Protein AF-A0A930U7S8-F1 (afdb_monomer)

Radius of gyration: 25.79 Å; Cα contacts (8 Å, |Δi|>4): 153; chains: 1; bounding box: 50×64×66 Å

Foldseek 3Di:
DDLCVLCVLLVHDPPDDLVVLVVSLVVLLVVLPCVVVPPDVVSVVSNVSNVVSSVVNVVVVVPPDPPPVDPDPDPPDDPDPDPDDPDDDDDDPDDPDPPPPPPPDPPPPDDDDDDDDDDPVLVVVVVVLVVVLVVCVVVLVLVVNLVSLVVVCVVVVPDLVSLQSNLVSLQSVLLVCVVVVVLVSSVVSLVSSCVSHVPDPVSVVSSVVVVVVSVVVVD

Secondary structure (DSSP, 8-state):
--HHHHHHHTT--TT--HHHHHHHHHHHHHHS-TTTSTT-HHHHHHHHHHHHHHHHHHHHHHHSPP-----PPPPPPP------PPPPPPPPP-PPPPP---PPPPPPPPPPP--S---HHHHHHHHHHHHHHHHHHHTT-HHHHHHHHHHHHHH-TT-HHHHHHHHHHHHHHHHHHHHTT-HHHHHHHHHHHHHH-TT-HHHHHHHHHHHHHHHHHT-

Sequence (219 aa):
MTPDQCYRILGLGPGVSLADVKVAYCKLARQFHPDVNPGDPEAHQKFIEVTQAYDRLLEFLQSQPRKSTYSAPVPPPEPVIRVQRPAAPPPPPVAPPPPVVSRPQPPPPPPPPAGPSLSEEDRKVKLRAYEQWQAQLNQDQFARAVAIADGLAQRFPQDPQVHQWQAISYHHWGRHLIQTREYERARACLRKALKLDPHNRRLWQEVERDFRRLEQLYR

Nearest PDB structures (foldseek):
  8dth-assembly1_A  TM=8.071E-01  e=3.621E-01  Arabidopsis thaliana
  8dti-assembly1_B  TM=8.488E-01  e=4.708E-01  Arabidopsis thaliana
  8re8-assembly1_A  TM=5.959E-01  e=1.562E-01  Homo sapiens
  6q9i-assembly1_A  TM=5.955E-01  e=2.507E-01  Homo sapiens
  8re6-assembly1_A  TM=5.870E-01  e=2.507E-01  Homo sapiens

Solvent-accessible surface area (backbone atoms only — not comparable to full-atom values): 12978 Å² total; per-residue (Å²): 136,53,70,68,55,23,25,52,68,50,74,43,65,85,89,64,52,72,68,55,55,51,51,36,42,57,53,49,48,65,70,24,27,58,90,80,38,71,90,40,68,66,36,46,51,49,30,52,51,43,50,54,25,50,54,54,45,50,51,53,64,66,68,45,77,77,80,71,75,68,85,68,82,77,75,80,81,73,88,73,79,80,75,83,73,78,82,75,76,80,78,74,84,79,71,76,78,73,76,83,69,76,70,78,72,76,78,77,79,78,79,82,78,92,66,91,89,71,54,74,65,57,52,50,52,51,50,53,51,48,54,53,30,53,54,26,52,75,68,70,35,30,71,60,20,33,50,50,26,50,57,46,30,73,77,38,75,84,42,68,68,37,31,44,48,32,17,52,26,26,39,55,37,16,56,50,26,52,73,74,67,39,52,70,63,14,52,53,27,39,56,50,17,48,70,50,35,73,86,43,64,66,59,50,56,53,48,52,53,50,49,56,52,50,58,66,74,73,111

pLDDT: mean 76.89, std 15.22, range [38.5, 93.81]

Mean predicted aligned error: 18.06 Å

Structure (mmCIF, N/CA/C/O backbone):
data_AF-A0A930U7S8-F1
#
_entry.id   AF-A0A930U7S8-F1
#
loop_
_atom_site.group_PDB
_atom_site.id
_atom_site.type_symbol
_atom_site.label_atom_id
_atom_site.label_alt_id
_atom_site.label_comp_id
_atom_site.label_asym_id
_atom_site.label_entity_id
_atom_site.label_seq_id
_atom_site.pdbx_PDB_ins_code
_atom_site.Cartn_x
_atom_site.Cartn_y
_atom_site.Cartn_z
_atom_site.occupancy
_atom_site.B_iso_or_equiv
_atom_site.auth_seq_id
_atom_site.auth_comp_id
_atom_site.auth_asym_id
_atom_site.auth_atom_id
_atom_site.pdbx_PDB_model_num
ATOM 1 N N . MET A 1 1 ? -1.994 -19.168 27.339 1.00 72.25 1 MET A N 1
ATOM 2 C CA . MET A 1 1 ? -1.509 -17.776 27.276 1.00 72.25 1 MET A CA 1
ATOM 3 C C . MET A 1 1 ? -2.492 -16.912 28.047 1.00 72.25 1 MET A C 1
ATOM 5 O O . MET A 1 1 ? -3.661 -16.889 27.679 1.00 72.25 1 MET A O 1
ATOM 9 N N . THR A 1 2 ? -2.084 -16.323 29.170 1.00 86.62 2 THR A N 1
ATOM 10 C CA . THR A 1 2 ? -2.963 -15.452 29.976 1.00 86.62 2 THR A CA 1
ATOM 11 C C . THR A 1 2 ? -2.968 -14.018 29.422 1.00 86.62 2 THR A C 1
ATOM 13 O O . THR A 1 2 ? -2.016 -13.648 28.732 1.00 86.62 2 THR A O 1
ATOM 16 N N . PRO A 1 3 ? -3.986 -13.180 29.711 1.00 83.50 3 PRO A N 1
ATOM 17 C CA . PRO A 1 3 ? -4.018 -11.792 29.235 1.00 83.50 3 PRO A CA 1
ATOM 18 C C . PRO A 1 3 ? -2.780 -10.991 29.662 1.00 83.50 3 PRO A C 1
ATOM 20 O O . PRO A 1 3 ? -2.227 -10.241 28.866 1.00 83.50 3 PRO A O 1
ATOM 23 N N . ASP A 1 4 ? -2.298 -11.210 30.890 1.00 85.75 4 ASP A N 1
ATOM 24 C CA . ASP A 1 4 ? -1.091 -10.568 31.428 1.00 85.75 4 ASP A CA 1
ATOM 25 C C . ASP A 1 4 ? 0.176 -10.944 30.637 1.00 85.75 4 ASP A C 1
ATOM 27 O O . ASP A 1 4 ? 0.958 -10.077 30.244 1.00 85.75 4 ASP A O 1
ATOM 31 N N . GLN A 1 5 ? 0.327 -12.229 30.290 1.00 87.56 5 GLN A N 1
ATOM 32 C CA . GLN A 1 5 ? 1.406 -12.689 29.409 1.00 87.56 5 GLN A CA 1
ATOM 33 C C . GLN A 1 5 ? 1.308 -12.070 28.012 1.00 87.56 5 GLN A C 1
ATOM 35 O O . GLN A 1 5 ? 2.329 -11.694 27.444 1.00 87.56 5 GLN A O 1
ATOM 40 N N . CYS A 1 6 ? 0.096 -11.920 27.469 1.00 87.88 6 CYS A N 1
ATOM 41 C CA . CYS A 1 6 ? -0.103 -11.312 26.155 1.00 87.88 6 CYS A CA 1
ATOM 42 C C . CYS A 1 6 ? 0.324 -9.834 26.149 1.00 87.88 6 CYS A C 1
ATOM 44 O O . CYS A 1 6 ? 0.996 -9.397 25.216 1.00 87.88 6 CYS A O 1
ATOM 46 N N . TYR A 1 7 ? 0.005 -9.076 27.207 1.00 88.12 7 TYR A N 1
ATOM 47 C CA . TYR A 1 7 ? 0.469 -7.692 27.349 1.00 88.12 7 TYR A CA 1
ATOM 48 C C . TYR A 1 7 ? 1.995 -7.620 27.412 1.00 88.12 7 TYR A C 1
ATOM 50 O O . TYR A 1 7 ? 2.596 -6.826 26.693 1.00 88.12 7 TYR A O 1
ATOM 58 N N . ARG A 1 8 ? 2.632 -8.500 28.191 1.00 89.56 8 ARG A N 1
ATOM 59 C CA . ARG A 1 8 ? 4.098 -8.563 28.301 1.00 89.56 8 ARG A CA 1
ATOM 60 C C . ARG A 1 8 ? 4.782 -8.880 26.975 1.00 89.56 8 ARG A C 1
ATOM 62 O O . ARG A 1 8 ? 5.768 -8.230 26.643 1.00 89.56 8 ARG A O 1
ATOM 69 N N . ILE A 1 9 ? 4.236 -9.817 26.205 1.00 89.50 9 ILE A N 1
ATOM 70 C CA . ILE A 1 9 ? 4.759 -10.197 24.882 1.00 89.50 9 ILE A CA 1
ATOM 71 C C . ILE A 1 9 ? 4.623 -9.046 23.881 1.00 89.50 9 ILE A C 1
ATOM 73 O O . ILE A 1 9 ? 5.509 -8.832 23.058 1.00 89.50 9 ILE A O 1
ATOM 77 N N . LEU A 1 10 ? 3.562 -8.243 23.999 1.00 87.62 10 LEU A N 1
ATOM 78 C CA . LEU A 1 10 ? 3.401 -7.015 23.219 1.00 87.62 10 LEU A CA 1
ATOM 79 C C . LEU A 1 10 ? 4.191 -5.814 23.775 1.00 87.62 10 LEU A C 1
ATOM 81 O O . LEU A 1 10 ? 4.172 -4.744 23.167 1.00 87.62 10 LEU A O 1
ATOM 85 N N . GLY A 1 11 ? 4.891 -5.961 24.905 1.00 89.00 11 GLY A N 1
ATOM 86 C CA . GLY A 1 11 ? 5.624 -4.874 25.561 1.00 89.00 11 GLY A CA 1
ATOM 87 C C . GLY A 1 11 ? 4.718 -3.794 26.162 1.00 89.00 11 GLY A C 1
ATOM 88 O O . GLY A 1 11 ? 5.099 -2.626 26.226 1.00 89.00 11 GLY A O 1
ATOM 89 N N . LEU A 1 12 ? 3.504 -4.168 26.563 1.00 90.00 12 LEU A N 1
ATOM 90 C CA . LEU A 1 12 ? 2.470 -3.285 27.088 1.00 90.00 12 LEU A CA 1
ATOM 91 C C . LEU A 1 12 ? 2.185 -3.566 28.567 1.00 90.00 12 LEU A C 1
ATOM 93 O O . LEU A 1 12 ? 2.392 -4.672 29.065 1.00 90.00 12 LEU A O 1
ATOM 97 N N . GLY A 1 13 ? 1.681 -2.549 29.267 1.00 86.56 13 GLY A N 1
ATOM 98 C CA . GLY A 1 13 ? 1.130 -2.709 30.611 1.00 86.56 13 GLY A CA 1
ATOM 99 C C . GLY A 1 13 ? -0.307 -3.247 30.580 1.00 86.56 13 GLY A C 1
ATOM 100 O O . GLY A 1 13 ? -1.010 -3.059 29.586 1.00 86.56 13 GLY A O 1
ATOM 101 N N . PRO A 1 14 ? -0.784 -3.893 31.654 1.00 82.19 14 PRO A N 1
ATOM 102 C CA . PRO A 1 14 ? -2.180 -4.305 31.758 1.00 82.19 14 PRO A CA 1
ATOM 103 C C . PRO A 1 14 ? -3.121 -3.088 31.760 1.00 82.19 14 PRO A C 1
ATOM 105 O O . PRO A 1 14 ? -2.835 -2.067 32.381 1.00 82.19 14 PRO A O 1
ATOM 108 N N . GLY A 1 15 ? -4.265 -3.198 31.077 1.00 77.69 15 GLY A N 1
ATOM 109 C CA . GLY A 1 15 ? -5.298 -2.149 31.049 1.00 77.69 15 GLY A CA 1
ATOM 110 C C . GLY A 1 15 ? -5.119 -1.066 29.978 1.00 77.69 15 GLY A C 1
ATOM 111 O O . GLY A 1 15 ? -5.880 -0.100 29.962 1.00 77.69 15 GLY A O 1
ATOM 112 N N . VAL A 1 16 ? -4.149 -1.220 29.074 1.00 84.44 16 VAL A N 1
ATOM 113 C CA . VAL A 1 16 ? -3.988 -0.354 27.894 1.00 84.44 16 VAL A CA 1
ATOM 114 C C . VAL A 1 16 ? -5.162 -0.476 26.917 1.00 84.44 16 VAL A C 1
ATOM 116 O O . VAL A 1 16 ? -5.860 -1.492 26.865 1.00 84.44 16 VAL A O 1
ATOM 119 N N . SER A 1 17 ? -5.384 0.571 26.119 1.00 83.06 17 SER A N 1
ATOM 120 C CA . SER A 1 17 ? -6.501 0.607 25.177 1.00 83.06 17 SER A CA 1
ATOM 121 C C . SER A 1 17 ? -6.274 -0.329 23.983 1.00 83.06 17 SER A C 1
ATOM 123 O O . SER A 1 17 ? -5.142 -0.623 23.596 1.00 83.06 17 SER A O 1
ATOM 125 N N . LEU A 1 18 ? -7.359 -0.747 23.321 1.00 82.69 18 LEU A N 1
ATOM 126 C CA . LEU A 1 18 ? -7.283 -1.542 22.088 1.00 82.69 18 LEU A CA 1
ATOM 127 C C . LEU A 1 18 ? -6.438 -0.852 20.996 1.00 82.69 18 LEU A C 1
ATOM 129 O O . LEU A 1 18 ? -5.804 -1.519 20.179 1.00 82.69 18 LEU A O 1
ATOM 133 N N . ALA A 1 19 ? -6.443 0.484 20.963 1.00 78.62 19 ALA A N 1
ATOM 134 C CA . ALA A 1 19 ? -5.649 1.250 20.010 1.00 78.62 19 ALA A CA 1
ATOM 135 C C . ALA A 1 19 ? -4.145 1.056 20.263 1.00 78.62 19 ALA A C 1
ATOM 137 O O . ALA A 1 19 ? -3.405 0.792 19.317 1.00 78.62 19 ALA A O 1
ATOM 138 N N . ASP A 1 20 ? -3.715 1.088 21.525 1.00 83.38 20 ASP A N 1
ATOM 139 C CA . ASP A 1 20 ? -2.319 0.860 21.915 1.00 83.38 20 ASP A CA 1
ATOM 140 C C . ASP A 1 20 ? -1.881 -0.581 21.632 1.00 83.38 20 ASP A C 1
ATOM 142 O O . ASP A 1 20 ? -0.794 -0.807 21.097 1.00 83.38 20 ASP A O 1
ATOM 146 N N . VAL A 1 21 ? -2.766 -1.553 21.892 1.00 86.56 21 VAL A N 1
ATOM 147 C CA . VAL A 1 21 ? -2.553 -2.973 21.558 1.00 86.56 21 VAL A CA 1
ATOM 148 C C . VAL A 1 21 ? -2.293 -3.156 20.060 1.00 86.56 21 VAL A C 1
ATOM 150 O O . VAL A 1 21 ? -1.330 -3.818 19.672 1.00 86.56 21 VAL A O 1
ATOM 153 N N . LYS A 1 22 ? -3.092 -2.508 19.201 1.00 84.56 22 LYS A N 1
ATOM 154 C CA . LYS A 1 22 ? -2.899 -2.530 17.741 1.00 84.56 22 LYS A CA 1
ATOM 155 C C . LYS A 1 22 ? -1.589 -1.877 17.311 1.00 84.56 22 LYS A C 1
ATOM 157 O O . LYS A 1 22 ? -0.914 -2.388 16.420 1.00 84.56 22 LYS A O 1
ATOM 162 N N . VAL A 1 23 ? -1.221 -0.754 17.923 1.00 83.44 23 VAL A N 1
ATOM 163 C CA . VAL A 1 23 ? 0.025 -0.046 17.598 1.00 83.44 23 VAL A CA 1
ATOM 164 C C . VAL A 1 23 ? 1.247 -0.891 17.966 1.00 83.44 23 VAL A C 1
ATOM 166 O O . VAL A 1 23 ? 2.158 -1.026 17.144 1.00 83.44 23 VAL A O 1
ATOM 169 N N . ALA A 1 24 ? 1.258 -1.496 19.155 1.00 87.50 24 ALA A N 1
ATOM 170 C CA . ALA A 1 24 ? 2.349 -2.359 19.599 1.00 87.50 24 ALA A CA 1
ATOM 171 C C . ALA A 1 24 ? 2.479 -3.614 18.729 1.00 87.50 24 ALA A C 1
ATOM 173 O O . ALA A 1 24 ? 3.579 -3.925 18.269 1.00 87.50 24 ALA A O 1
ATOM 174 N N . TYR A 1 25 ? 1.354 -4.268 18.415 1.00 89.19 25 TYR A N 1
ATOM 175 C CA . TYR A 1 25 ? 1.327 -5.398 17.489 1.00 89.19 25 TYR A CA 1
ATOM 176 C C . TYR A 1 25 ? 1.913 -5.021 16.124 1.00 89.19 25 TYR A C 1
ATOM 178 O O . TYR A 1 25 ? 2.845 -5.670 15.661 1.00 89.19 25 TYR A O 1
ATOM 186 N N . CYS A 1 26 ? 1.463 -3.920 15.511 1.00 85.56 26 CYS A N 1
ATOM 187 C CA . CYS A 1 26 ? 2.000 -3.451 14.230 1.00 85.56 26 CYS A CA 1
ATOM 188 C C . CYS A 1 26 ? 3.515 -3.205 14.274 1.00 85.56 26 CYS A C 1
ATOM 190 O O . CYS A 1 26 ? 4.211 -3.456 13.289 1.00 85.56 26 CYS A O 1
ATOM 192 N N . LYS A 1 27 ? 4.044 -2.703 15.395 1.00 87.56 27 LYS A N 1
ATOM 193 C CA . LYS A 1 27 ? 5.481 -2.462 15.567 1.00 87.56 27 LYS A CA 1
ATOM 194 C C . LYS A 1 27 ? 6.268 -3.774 15.637 1.00 87.56 27 LYS A C 1
ATOM 196 O O . LYS A 1 27 ? 7.267 -3.910 14.933 1.00 87.56 27 LYS A O 1
ATOM 201 N N . LEU A 1 28 ? 5.806 -4.732 16.437 1.00 85.69 28 LEU A N 1
ATOM 202 C CA . LEU A 1 28 ? 6.469 -6.026 16.631 1.00 85.69 28 LEU A CA 1
ATOM 203 C C . LEU A 1 28 ? 6.322 -6.940 15.407 1.00 85.69 28 LEU A C 1
ATOM 205 O O . LEU A 1 28 ? 7.300 -7.536 14.968 1.00 85.69 28 LEU A O 1
ATOM 209 N N . ALA A 1 29 ? 5.147 -6.968 14.777 1.00 83.81 29 ALA A N 1
ATOM 210 C CA . ALA A 1 29 ? 4.905 -7.709 13.542 1.00 83.81 29 ALA A CA 1
ATOM 211 C C . ALA A 1 29 ? 5.826 -7.239 12.408 1.00 83.81 29 ALA A C 1
ATOM 213 O O . ALA A 1 29 ? 6.326 -8.055 11.645 1.00 83.81 29 ALA A O 1
ATOM 214 N N . ARG A 1 30 ? 6.115 -5.931 12.325 1.00 80.44 30 ARG A N 1
ATOM 215 C CA . ARG A 1 30 ? 7.099 -5.376 11.378 1.00 80.44 30 ARG A CA 1
ATOM 216 C C . ARG A 1 30 ? 8.542 -5.723 11.730 1.00 80.44 30 ARG A C 1
ATOM 218 O O . ARG A 1 30 ? 9.366 -5.794 10.822 1.00 80.44 30 ARG A O 1
ATOM 225 N N . GLN A 1 31 ? 8.853 -5.875 13.016 1.00 82.06 31 GLN A N 1
ATOM 226 C CA . GLN A 1 31 ? 10.193 -6.213 13.493 1.00 82.06 31 GLN A CA 1
ATOM 227 C C . GLN A 1 31 ? 10.527 -7.681 13.221 1.00 82.06 31 GLN A C 1
ATOM 229 O O . GLN A 1 31 ? 11.636 -7.970 12.791 1.00 82.06 31 GLN A O 1
ATOM 234 N N . PHE A 1 32 ? 9.559 -8.579 13.404 1.00 86.88 32 PHE A N 1
ATOM 235 C CA . PHE A 1 32 ? 9.741 -10.025 13.256 1.00 86.88 32 PHE A CA 1
ATOM 236 C C . PHE A 1 32 ? 9.184 -10.596 11.944 1.00 86.88 32 PHE A C 1
ATOM 238 O O . PHE A 1 32 ? 9.115 -11.807 11.777 1.00 86.88 32 PHE A O 1
ATOM 245 N N . HIS A 1 33 ? 8.788 -9.746 10.992 1.00 82.75 33 HIS A N 1
ATOM 246 C CA . HIS A 1 33 ? 8.180 -10.198 9.740 1.00 82.75 33 HIS A CA 1
ATOM 247 C C . HIS A 1 33 ? 9.129 -11.134 8.957 1.00 82.75 33 HIS A C 1
ATOM 249 O O . HIS A 1 33 ? 10.313 -10.806 8.835 1.00 82.75 33 HIS A O 1
ATOM 255 N N . PRO A 1 34 ? 8.639 -12.240 8.362 1.00 79.50 34 PRO A N 1
ATOM 256 C CA . PRO A 1 34 ? 9.476 -13.172 7.595 1.00 79.50 34 PRO A CA 1
ATOM 257 C C . PRO A 1 34 ? 10.120 -12.529 6.358 1.00 79.50 34 PRO A C 1
ATOM 259 O O . PRO A 1 34 ? 11.193 -12.939 5.940 1.00 79.50 34 PRO A O 1
ATOM 262 N N . ASP A 1 35 ? 9.495 -11.484 5.811 1.00 75.94 35 ASP A N 1
ATOM 263 C CA . ASP A 1 35 ? 10.046 -10.699 4.692 1.00 75.94 35 ASP A CA 1
ATOM 264 C C . ASP A 1 35 ? 11.327 -9.938 5.068 1.00 75.94 35 ASP A C 1
ATOM 266 O O . ASP A 1 35 ? 12.193 -9.728 4.228 1.00 75.94 35 ASP A O 1
ATOM 270 N N . VAL A 1 36 ? 11.469 -9.528 6.337 1.00 75.75 36 VAL A N 1
ATOM 271 C CA . VAL A 1 36 ? 12.653 -8.773 6.795 1.00 75.75 36 VAL A CA 1
ATOM 272 C C . VAL A 1 36 ? 13.625 -9.606 7.613 1.00 75.75 36 VAL A C 1
ATOM 274 O O . VAL A 1 36 ? 14.763 -9.186 7.791 1.00 75.75 36 VAL A O 1
ATOM 277 N N . ASN A 1 37 ? 13.197 -10.791 8.052 1.00 82.19 37 ASN A N 1
ATOM 278 C CA . ASN A 1 37 ? 14.045 -11.801 8.679 1.00 82.19 37 ASN A CA 1
ATOM 279 C C . ASN A 1 37 ? 13.908 -13.146 7.932 1.00 82.19 37 ASN A C 1
ATOM 281 O O . ASN A 1 37 ? 13.416 -14.126 8.502 1.00 82.19 37 ASN A O 1
ATOM 285 N N . PRO A 1 38 ? 14.272 -13.208 6.637 1.00 78.81 38 PRO A N 1
ATOM 286 C CA . PRO A 1 38 ? 14.156 -14.438 5.866 1.00 78.81 38 PRO A CA 1
ATOM 287 C C . PRO A 1 38 ? 15.111 -15.501 6.419 1.00 78.81 38 PRO A C 1
ATOM 289 O O . PRO A 1 38 ? 16.310 -15.268 6.549 1.00 78.81 38 PRO A O 1
ATOM 292 N N . GLY A 1 39 ? 14.575 -16.682 6.732 1.00 82.12 39 GLY A N 1
ATOM 293 C CA . GLY A 1 39 ? 15.364 -17.814 7.227 1.00 82.12 39 GLY A CA 1
ATOM 294 C C . GLY A 1 39 ? 15.784 -17.725 8.697 1.00 82.12 39 GLY A C 1
ATOM 295 O O . GLY A 1 39 ? 16.538 -18.585 9.141 1.00 82.12 39 GLY A O 1
ATOM 296 N N . ASP A 1 40 ? 15.292 -16.739 9.455 1.00 86.81 40 ASP A N 1
ATOM 297 C CA . ASP A 1 40 ? 15.538 -16.638 10.895 1.00 86.81 40 ASP A CA 1
ATOM 298 C C . ASP A 1 40 ? 14.418 -17.355 11.684 1.00 86.81 40 ASP A C 1
ATOM 300 O O . ASP A 1 40 ? 13.282 -16.860 11.752 1.00 86.81 40 ASP A O 1
ATOM 304 N N . PRO A 1 41 ? 14.691 -18.538 12.269 1.00 84.62 41 PRO A N 1
ATOM 305 C CA . PRO A 1 41 ? 13.680 -19.297 13.000 1.00 84.62 41 PRO A CA 1
ATOM 306 C C . PRO A 1 41 ? 13.250 -18.602 14.299 1.00 84.62 41 PRO A C 1
ATOM 308 O O . PRO A 1 41 ? 12.122 -18.794 14.753 1.00 84.62 41 PRO A O 1
ATOM 311 N N . GLU A 1 42 ? 14.108 -17.769 14.891 1.00 86.00 42 GLU A N 1
ATOM 312 C CA . GLU A 1 42 ? 13.820 -17.075 16.144 1.00 86.00 42 GLU A CA 1
ATOM 313 C C . GLU A 1 42 ? 12.872 -15.891 15.907 1.00 86.00 42 GLU A C 1
ATOM 315 O O . GLU A 1 42 ? 11.913 -15.689 16.657 1.00 86.00 42 GLU A O 1
ATOM 320 N N . ALA A 1 43 ? 13.075 -15.147 14.815 1.00 79.06 43 ALA A N 1
ATOM 321 C CA . ALA A 1 43 ? 12.145 -14.115 14.368 1.00 79.06 43 ALA A CA 1
ATOM 322 C C . ALA A 1 43 ? 10.786 -14.716 13.982 1.00 79.06 43 ALA A C 1
ATOM 324 O O . ALA A 1 43 ? 9.749 -14.180 14.370 1.00 79.06 43 ALA A O 1
ATOM 325 N N . HIS A 1 44 ? 10.774 -15.860 13.293 1.00 80.88 44 HIS A N 1
ATOM 326 C CA . HIS A 1 44 ? 9.534 -16.564 12.966 1.00 80.88 44 HIS A CA 1
ATOM 327 C C . HIS A 1 44 ? 8.751 -16.964 14.226 1.00 80.88 44 HIS A C 1
ATOM 329 O O . HIS A 1 44 ? 7.551 -16.696 14.324 1.00 80.88 44 HIS A O 1
ATOM 335 N N . GLN A 1 45 ? 9.437 -17.527 15.224 1.00 87.75 45 GLN A N 1
ATOM 336 C CA . GLN A 1 45 ? 8.816 -17.913 16.488 1.00 87.75 45 GLN A CA 1
ATOM 337 C C . GLN A 1 45 ? 8.246 -16.698 17.234 1.00 87.75 45 GLN A C 1
ATOM 339 O O . GLN A 1 45 ? 7.100 -16.732 17.686 1.00 87.75 45 GLN A O 1
ATOM 344 N N . LYS A 1 46 ? 8.997 -15.590 17.297 1.00 86.44 46 LYS A N 1
ATOM 345 C CA . LYS A 1 46 ? 8.528 -14.334 17.907 1.00 86.44 46 LYS A CA 1
ATOM 346 C C . LYS A 1 46 ? 7.347 -13.729 17.152 1.00 86.44 46 LYS A C 1
ATOM 348 O O . LYS A 1 46 ? 6.427 -13.214 17.779 1.00 86.44 46 LYS A O 1
ATOM 353 N N . PHE A 1 47 ? 7.321 -13.819 15.824 1.00 86.69 47 PHE A N 1
ATOM 354 C CA . PHE A 1 47 ? 6.192 -13.358 15.015 1.00 86.69 47 PHE A CA 1
ATOM 355 C C . PHE A 1 47 ? 4.906 -14.136 15.321 1.00 86.69 47 PHE A C 1
ATOM 357 O O . PHE A 1 47 ? 3.838 -13.536 15.487 1.00 86.69 47 PHE A O 1
ATOM 364 N N . ILE A 1 48 ? 5.011 -15.464 15.439 1.00 86.94 48 ILE A N 1
ATOM 365 C CA . ILE A 1 48 ? 3.893 -16.325 15.840 1.00 86.94 48 ILE A CA 1
ATOM 366 C C . ILE A 1 48 ? 3.414 -15.942 17.243 1.00 86.94 48 ILE A C 1
ATOM 368 O O . ILE A 1 48 ? 2.219 -15.735 17.446 1.00 86.94 48 ILE A O 1
ATOM 372 N N . GLU A 1 49 ? 4.334 -15.799 18.196 1.00 89.00 49 GLU A N 1
ATOM 373 C CA . GLU A 1 49 ? 4.013 -15.489 19.591 1.00 89.00 49 GLU A CA 1
ATOM 374 C C . GLU A 1 49 ? 3.323 -14.121 19.742 1.00 89.00 49 GLU A C 1
ATOM 376 O O . GLU A 1 49 ? 2.290 -14.007 20.404 1.00 89.00 49 GLU A O 1
ATOM 381 N N . VAL A 1 50 ? 3.826 -13.096 19.050 1.00 90.00 50 VAL A N 1
ATOM 382 C CA . VAL A 1 50 ? 3.234 -11.749 19.000 1.00 90.00 50 VAL A CA 1
ATOM 383 C C . VAL A 1 50 ? 1.830 -11.769 18.389 1.00 90.00 50 VAL A C 1
ATOM 385 O O . VAL A 1 50 ? 0.936 -11.071 18.872 1.00 90.00 50 VAL A O 1
ATOM 388 N N . THR A 1 51 ? 1.614 -12.577 17.350 1.00 87.25 51 THR A N 1
ATOM 389 C CA . THR A 1 51 ? 0.301 -12.715 16.702 1.00 87.25 51 THR A CA 1
ATOM 390 C C . THR A 1 51 ? -0.699 -13.411 17.622 1.00 87.25 51 THR A C 1
ATOM 392 O O . THR A 1 51 ? -1.784 -12.882 17.854 1.00 87.25 51 THR A O 1
ATOM 395 N N . GLN A 1 52 ? -0.302 -14.518 18.255 1.00 88.69 52 GLN A N 1
ATOM 396 C CA . GLN A 1 52 ? -1.144 -15.222 19.226 1.00 88.69 52 GLN A CA 1
ATOM 397 C C . GLN A 1 52 ? -1.499 -14.348 20.438 1.00 88.69 52 GLN A C 1
ATOM 399 O O . GLN A 1 52 ? -2.644 -14.369 20.897 1.00 88.69 52 GLN A O 1
ATOM 404 N N . ALA A 1 53 ? -0.547 -13.552 20.939 1.00 90.69 53 ALA A N 1
ATOM 405 C CA . ALA A 1 53 ? -0.785 -12.605 22.027 1.00 90.69 53 ALA A CA 1
ATOM 406 C C . ALA A 1 53 ? -1.838 -11.554 21.649 1.00 90.69 53 ALA A C 1
ATOM 408 O O . ALA A 1 53 ? -2.738 -11.259 22.439 1.00 90.69 53 ALA A O 1
ATOM 409 N N . TYR A 1 54 ? -1.735 -11.000 20.438 1.00 90.56 54 TYR A N 1
ATOM 410 C CA . TYR A 1 54 ? -2.668 -10.001 19.928 1.00 90.56 54 TYR A CA 1
ATOM 411 C C . TYR A 1 54 ? -4.085 -10.562 19.754 1.00 90.56 54 TYR A C 1
ATOM 413 O O . TYR A 1 54 ? -5.032 -9.949 20.246 1.00 90.56 54 TYR A O 1
ATOM 421 N N . ASP A 1 55 ? -4.238 -11.735 19.131 1.00 88.12 55 ASP A N 1
ATOM 422 C CA . ASP A 1 55 ? -5.552 -12.363 18.931 1.00 88.12 55 ASP A CA 1
ATOM 423 C C . ASP A 1 55 ? -6.250 -12.673 20.262 1.00 88.12 55 ASP A C 1
ATOM 425 O O . ASP A 1 55 ? -7.425 -12.348 20.447 1.00 88.12 55 ASP A O 1
ATOM 429 N N . ARG A 1 56 ? -5.514 -13.217 21.241 1.00 89.56 56 ARG A N 1
ATOM 430 C CA . ARG A 1 56 ? -6.051 -13.488 22.585 1.00 89.56 56 ARG A CA 1
ATOM 431 C C . ARG A 1 56 ? -6.461 -12.220 23.323 1.00 89.56 56 ARG A C 1
ATOM 433 O O . ARG A 1 56 ? -7.482 -12.212 24.010 1.00 89.56 56 ARG A O 1
ATOM 440 N N . LEU A 1 57 ? -5.686 -11.146 23.188 1.00 87.75 57 LEU A N 1
ATOM 441 C CA . LEU A 1 57 ? -6.038 -9.849 23.765 1.00 87.75 57 LEU A CA 1
ATOM 442 C C . LEU A 1 57 ? -7.268 -9.239 23.107 1.00 87.75 57 LEU A C 1
ATOM 444 O O . LEU A 1 57 ? -8.108 -8.670 23.802 1.00 87.75 57 LEU A O 1
ATOM 448 N N . LEU A 1 58 ? -7.388 -9.368 21.789 1.00 86.50 58 LEU A N 1
ATOM 449 C CA . LEU A 1 58 ? -8.542 -8.897 21.039 1.00 86.50 58 LEU A CA 1
ATOM 450 C C . LEU A 1 58 ? -9.815 -9.629 21.481 1.00 86.50 58 LEU A C 1
ATOM 452 O O . LEU A 1 58 ? -10.802 -8.970 21.799 1.00 86.50 58 LEU A O 1
ATOM 456 N N . GLU A 1 59 ? -9.763 -10.959 21.588 1.00 84.69 59 GLU A N 1
ATOM 457 C CA . GLU A 1 59 ? -10.855 -11.796 22.100 1.00 84.69 59 GLU A CA 1
ATOM 458 C C . GLU A 1 59 ? -11.234 -11.404 23.536 1.00 84.69 59 GLU A C 1
ATOM 460 O O . GLU A 1 59 ? -12.411 -11.190 23.836 1.00 84.69 59 GLU A O 1
ATOM 465 N N . PHE A 1 60 ? -10.246 -11.233 24.420 1.00 85.75 60 PHE A N 1
ATOM 466 C CA . PHE A 1 60 ? -10.473 -10.851 25.813 1.00 85.75 60 PHE A CA 1
ATOM 467 C C . PHE A 1 60 ? -11.114 -9.463 25.940 1.00 85.75 60 PHE A C 1
ATOM 469 O O . PHE A 1 60 ? -12.090 -9.299 26.668 1.00 85.75 60 PHE A O 1
ATOM 476 N N . LEU A 1 61 ? -10.606 -8.464 25.211 1.00 82.62 61 LEU A N 1
ATOM 477 C CA . LEU A 1 61 ? -11.122 -7.091 25.233 1.00 82.62 61 LEU A CA 1
ATOM 478 C C . LEU A 1 61 ? -12.505 -6.964 24.579 1.00 82.62 61 LEU A C 1
ATOM 480 O O . LEU A 1 61 ? -13.282 -6.097 24.974 1.00 82.62 61 LEU A O 1
ATOM 484 N N . GLN A 1 62 ? -12.823 -7.814 23.600 1.00 76.62 62 GLN A N 1
ATOM 485 C CA . GLN A 1 62 ? -14.150 -7.880 22.978 1.00 76.62 62 GLN A CA 1
ATOM 486 C C . GLN A 1 62 ? -15.169 -8.640 23.834 1.00 76.62 62 GLN A C 1
ATOM 488 O O . GLN A 1 62 ? -16.348 -8.293 23.812 1.00 76.62 62 GLN A O 1
ATOM 493 N N . SER A 1 63 ? -14.717 -9.643 24.592 1.00 71.75 63 SER A N 1
ATOM 494 C CA . SER A 1 63 ? -15.556 -10.458 25.482 1.00 71.75 63 SER A CA 1
ATOM 495 C C . SER A 1 63 ? -15.852 -9.782 26.818 1.00 71.75 63 SER A C 1
ATOM 497 O O . SER A 1 63 ? -16.781 -10.188 27.517 1.00 71.75 63 SER A O 1
ATOM 499 N N . GLN A 1 64 ? -15.101 -8.741 27.196 1.00 63.19 64 GLN A N 1
ATOM 500 C CA . GLN A 1 64 ? -15.518 -7.911 28.319 1.00 63.19 64 GLN A CA 1
ATOM 501 C C . GLN A 1 64 ? -16.839 -7.220 27.961 1.00 63.19 64 GLN A C 1
ATOM 503 O O . GLN A 1 64 ? -16.926 -6.600 26.895 1.00 63.19 64 GLN A O 1
ATOM 508 N N . PRO A 1 65 ? -17.869 -7.284 28.832 1.00 54.03 65 PRO A N 1
ATOM 509 C CA . PRO A 1 65 ? -19.079 -6.511 28.619 1.00 54.03 65 PRO A CA 1
ATOM 510 C C . PRO A 1 65 ? -18.634 -5.068 28.459 1.00 54.03 65 PRO A C 1
ATOM 512 O O . PRO A 1 65 ? -17.909 -4.548 29.316 1.00 54.03 65 PRO A O 1
ATOM 515 N N . ARG A 1 66 ? -19.001 -4.441 27.330 1.00 46.38 66 ARG A N 1
ATOM 516 C CA . ARG A 1 66 ? -18.731 -3.021 27.126 1.00 46.38 66 ARG A CA 1
ATOM 517 C C . ARG A 1 66 ? -19.173 -2.344 28.406 1.00 46.38 66 ARG A C 1
ATOM 519 O O . ARG A 1 66 ? -20.354 -2.412 28.747 1.00 46.38 66 ARG A O 1
ATOM 526 N N . LYS A 1 67 ? -18.232 -1.732 29.127 1.00 42.53 67 LYS A N 1
ATOM 527 C CA . LYS A 1 67 ? -18.578 -0.740 30.132 1.00 42.53 67 LYS A CA 1
ATOM 528 C C . LYS A 1 67 ? -19.254 0.363 29.333 1.00 42.53 67 LYS A C 1
ATOM 530 O O . LYS A 1 67 ? -18.602 1.265 28.821 1.00 42.53 67 LYS A O 1
ATOM 535 N N . SER A 1 68 ? -20.559 0.195 29.133 1.00 42.72 68 SER A N 1
ATOM 536 C CA . SER A 1 68 ? -21.503 1.262 28.916 1.00 42.72 68 SER A CA 1
ATOM 537 C C . SER A 1 68 ? -21.257 2.159 30.111 1.00 42.72 68 SER A C 1
ATOM 539 O O . SER A 1 68 ? -21.699 1.872 31.223 1.00 42.72 68 SER A O 1
ATOM 541 N N . THR A 1 69 ? -20.375 3.138 29.936 1.00 38.50 69 THR A N 1
ATOM 542 C CA . THR A 1 69 ? -20.287 4.256 30.855 1.00 38.50 69 THR A CA 1
ATOM 543 C C . THR A 1 69 ? -21.667 4.868 30.799 1.00 38.50 69 THR A C 1
ATOM 545 O O . THR A 1 69 ? -22.020 5.533 29.824 1.00 38.50 69 THR A O 1
ATOM 548 N N . TYR A 1 70 ? -22.473 4.498 31.791 1.00 40.94 70 TYR A N 1
ATOM 549 C CA . TYR A 1 70 ? -23.782 5.052 32.029 1.00 40.94 70 TYR A CA 1
ATOM 550 C C . TYR A 1 70 ? -23.699 6.563 31.852 1.00 40.94 70 TYR A C 1
ATOM 552 O O . TYR A 1 70 ? -22.791 7.221 32.363 1.00 40.94 70 TYR A O 1
ATOM 560 N N . SER A 1 71 ? -24.675 7.070 31.108 1.00 47.03 71 SER A N 1
ATOM 561 C CA . SER A 1 71 ? -25.210 8.412 31.244 1.00 47.03 71 SER A CA 1
ATOM 562 C C . SER A 1 71 ? -25.232 8.789 32.731 1.00 47.03 71 SER A C 1
ATOM 564 O O . SER A 1 71 ? -26.066 8.304 33.491 1.00 47.03 71 SER A O 1
ATOM 566 N N . ALA A 1 72 ? -24.256 9.582 33.170 1.00 43.94 72 ALA A N 1
ATOM 567 C CA . ALA A 1 72 ? -24.378 10.315 34.417 1.00 43.94 72 ALA A CA 1
ATOM 568 C C . ALA A 1 72 ? -25.316 11.501 34.131 1.00 43.94 72 ALA A C 1
ATOM 570 O O . ALA A 1 72 ? -25.158 12.139 33.083 1.00 43.94 72 ALA A O 1
ATOM 571 N N . PRO A 1 73 ? -26.287 11.818 35.006 1.00 44.19 73 PRO A N 1
ATOM 572 C CA . PRO A 1 73 ? -27.037 13.057 34.884 1.00 44.19 73 PRO A CA 1
ATOM 573 C C . PRO A 1 73 ? -26.042 14.214 34.957 1.00 44.19 73 PRO A C 1
ATOM 575 O O . PRO A 1 73 ? -25.247 14.303 35.893 1.00 44.19 73 PRO A O 1
ATOM 578 N N . VAL A 1 74 ? -26.067 15.080 33.949 1.00 51.69 74 VAL A N 1
ATOM 579 C CA . VAL A 1 74 ? -25.339 16.347 33.974 1.00 51.69 74 VAL A CA 1
ATOM 580 C C . VAL A 1 74 ? -25.847 17.128 35.198 1.00 51.69 74 VAL A C 1
ATOM 582 O O . VAL A 1 74 ? -27.061 17.327 35.293 1.00 51.69 74 VAL A O 1
ATOM 585 N N . PRO A 1 75 ? -24.996 17.538 36.158 1.00 57.16 75 PRO A N 1
ATOM 586 C CA . PRO A 1 75 ? -25.446 18.407 37.240 1.00 57.16 75 PRO A CA 1
ATOM 587 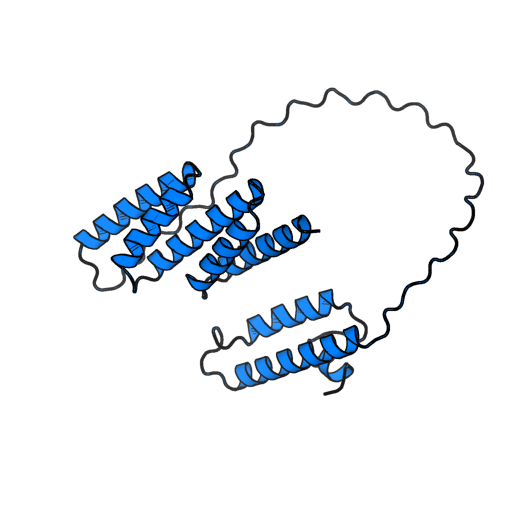C C . PRO A 1 75 ? -25.943 19.735 36.640 1.00 57.16 75 PRO A C 1
ATOM 589 O O . PRO A 1 75 ? -25.372 20.198 35.646 1.00 57.16 75 PRO A O 1
ATOM 592 N N . PRO A 1 76 ? -27.012 20.347 37.183 1.00 55.00 76 PRO A N 1
ATOM 593 C CA . PRO A 1 76 ? -27.508 21.616 36.664 1.00 55.00 76 PRO A CA 1
ATOM 594 C C . PRO A 1 76 ? -26.393 22.673 36.737 1.00 55.00 76 PRO A C 1
ATOM 596 O O . PRO A 1 76 ? -25.646 22.693 37.718 1.00 55.00 76 PRO A O 1
ATOM 599 N N . PRO A 1 77 ? -26.244 23.536 35.717 1.00 50.09 77 PRO A N 1
ATOM 600 C CA . PRO A 1 77 ? -25.214 24.561 35.739 1.00 50.09 77 PRO A CA 1
ATOM 601 C C . PRO A 1 77 ? -25.506 25.557 36.866 1.00 50.09 77 PRO A C 1
ATOM 603 O O . PRO A 1 77 ? -26.606 26.106 36.955 1.00 50.09 77 PRO A O 1
ATOM 606 N N . GLU A 1 78 ? -24.511 25.796 37.718 1.00 48.81 78 GLU A N 1
ATOM 607 C CA . GLU A 1 78 ? -24.540 26.888 38.689 1.00 48.81 78 GLU A CA 1
ATOM 608 C C . GLU A 1 78 ? -24.715 28.242 37.969 1.00 48.81 78 GLU A C 1
ATOM 610 O O . GLU A 1 78 ? -24.262 28.397 36.826 1.00 48.81 78 GLU A O 1
ATOM 615 N N . PRO A 1 79 ? -25.356 29.246 38.600 1.00 49.53 79 PRO A N 1
ATOM 616 C CA . PRO A 1 79 ? -25.518 30.562 38.001 1.00 49.53 79 PRO A CA 1
ATOM 617 C C . PRO A 1 79 ? -24.153 31.246 37.879 1.00 49.53 79 PRO A C 1
ATOM 619 O O . PRO A 1 79 ? -23.636 31.854 38.814 1.00 49.53 79 PRO A O 1
ATOM 622 N N . VAL A 1 80 ? -23.566 31.161 36.689 1.00 48.03 80 VAL A N 1
ATOM 623 C CA . VAL A 1 80 ? -22.383 31.932 36.318 1.00 48.03 80 VAL A CA 1
ATOM 624 C C . VAL A 1 80 ? -22.736 33.419 36.303 1.00 48.03 80 VAL A C 1
ATOM 626 O O . VAL A 1 80 ? -23.458 33.907 35.431 1.00 48.03 80 VAL A O 1
ATOM 629 N N . ILE A 1 81 ? -22.215 34.155 37.284 1.00 54.03 81 ILE A N 1
ATOM 630 C CA . ILE A 1 81 ? -22.232 35.618 37.303 1.00 54.03 81 ILE A CA 1
ATOM 631 C C . ILE A 1 81 ? -21.543 36.098 36.024 1.00 54.03 81 ILE A C 1
ATOM 633 O O . ILE A 1 81 ? -20.341 35.918 35.819 1.00 54.03 81 ILE A O 1
ATOM 637 N N . ARG A 1 82 ? -22.337 36.687 35.128 1.00 52.38 82 ARG A N 1
ATOM 638 C CA . ARG A 1 82 ? -21.886 37.202 33.838 1.00 52.38 82 ARG A CA 1
ATOM 639 C C . ARG A 1 82 ? -21.089 38.481 34.066 1.00 52.38 82 ARG A C 1
ATOM 641 O O . ARG A 1 82 ? -21.640 39.578 34.045 1.00 52.38 82 ARG A O 1
ATOM 648 N N . VAL A 1 83 ? -19.780 38.346 34.256 1.00 52.28 83 VAL A N 1
ATOM 649 C CA . VAL A 1 83 ? -18.868 39.484 34.127 1.00 52.28 83 VAL A CA 1
ATOM 650 C C . VAL A 1 83 ? -18.921 39.924 32.664 1.00 52.28 83 VAL A C 1
ATOM 652 O O . VAL A 1 83 ? -18.554 39.169 31.761 1.00 52.28 83 VAL A O 1
ATOM 655 N N . GLN A 1 84 ? -19.459 41.118 32.412 1.00 47.28 84 GLN A N 1
ATOM 656 C CA . GLN A 1 84 ? -19.494 41.705 31.076 1.00 47.28 84 GLN A CA 1
ATOM 657 C C . GLN A 1 84 ? -18.055 41.927 30.603 1.00 47.28 84 GLN A C 1
ATOM 659 O O . GLN A 1 84 ? -17.352 42.814 31.080 1.00 47.28 84 GLN A O 1
ATOM 664 N N . ARG A 1 85 ? -17.610 41.090 29.663 1.00 53.72 85 ARG A N 1
ATOM 665 C CA . ARG A 1 85 ? -16.407 41.342 28.871 1.00 53.72 85 ARG A CA 1
ATOM 666 C C . ARG A 1 85 ? -16.706 42.517 27.933 1.00 53.72 85 ARG A C 1
ATOM 668 O O . ARG A 1 85 ? -17.715 42.441 27.228 1.00 53.72 85 ARG A O 1
ATOM 675 N N . PRO A 1 86 ? -15.873 43.570 27.882 1.00 58.41 86 PRO A N 1
ATOM 676 C CA . PRO A 1 86 ? -16.018 44.588 26.853 1.00 58.41 86 PRO A CA 1
ATOM 677 C C . PRO A 1 86 ? -15.875 43.950 25.466 1.00 58.41 86 PRO A C 1
ATOM 679 O O . PRO A 1 86 ? -15.120 42.990 25.282 1.00 58.41 86 PRO A O 1
ATOM 682 N N . ALA A 1 87 ? -16.652 44.462 24.510 1.00 56.53 87 ALA A N 1
ATOM 683 C CA . ALA A 1 87 ? -16.679 43.980 23.138 1.00 56.53 87 ALA A CA 1
ATOM 684 C C . ALA A 1 87 ? -15.268 44.016 22.532 1.00 56.53 87 ALA A C 1
ATOM 686 O O . ALA A 1 87 ? -14.597 45.048 22.553 1.00 56.53 87 ALA A O 1
ATOM 687 N N . ALA A 1 88 ? -14.822 42.875 22.008 1.00 57.03 88 ALA A N 1
ATOM 688 C CA . ALA A 1 88 ? -13.587 42.803 21.246 1.00 57.03 88 ALA A CA 1
ATOM 689 C C . ALA A 1 88 ? -13.718 43.669 19.976 1.00 57.03 88 ALA A C 1
ATOM 691 O O . ALA A 1 88 ? -14.790 43.670 19.362 1.00 57.03 88 ALA A O 1
ATOM 692 N N . PRO A 1 89 ? -12.662 44.394 19.564 1.00 66.31 89 PRO A N 1
ATOM 693 C CA . PRO A 1 89 ? -12.663 45.093 18.284 1.00 66.31 89 PRO A CA 1
ATOM 694 C C . PRO A 1 89 ? -12.859 44.091 17.130 1.00 66.31 89 PRO A C 1
ATOM 696 O O . PRO A 1 89 ? -12.501 42.916 17.275 1.00 66.31 89 PRO A O 1
ATOM 699 N N . PRO A 1 90 ? -13.432 44.521 15.988 1.00 65.94 90 PRO A N 1
ATOM 700 C CA . PRO A 1 90 ? -13.611 43.643 14.838 1.00 65.94 90 PRO A CA 1
ATOM 701 C C . PRO A 1 90 ? -12.255 43.077 14.382 1.00 65.94 90 PRO A C 1
ATOM 703 O O . PRO A 1 90 ? -11.241 43.779 14.471 1.00 65.94 90 PRO A O 1
ATOM 706 N N . PRO A 1 91 ? -12.210 41.820 13.903 1.00 60.38 91 PRO A N 1
ATOM 707 C CA . PRO A 1 91 ? -10.977 41.258 13.378 1.00 60.38 91 PRO A CA 1
ATOM 708 C C . PRO A 1 91 ? -10.493 42.103 12.187 1.00 60.38 91 PRO A C 1
ATOM 710 O O . PRO A 1 91 ? -11.321 42.603 11.418 1.00 60.38 91 PRO A O 1
ATOM 713 N N . PRO A 1 92 ? -9.171 42.272 12.009 1.00 63.31 92 PRO A N 1
ATOM 714 C CA . PRO A 1 92 ? -8.640 42.922 10.818 1.00 63.31 92 PRO A CA 1
ATOM 715 C C . PRO A 1 92 ? -9.081 42.156 9.557 1.00 63.31 92 PRO A C 1
ATOM 717 O O . PRO A 1 92 ? -9.364 40.955 9.641 1.00 63.31 92 PRO A O 1
ATOM 720 N N . PRO A 1 93 ? -9.145 42.819 8.386 1.00 63.84 93 PRO A N 1
ATOM 721 C CA . PRO A 1 93 ? -9.512 42.160 7.139 1.00 63.84 93 PRO A CA 1
ATOM 722 C C . PRO A 1 93 ? -8.607 40.947 6.913 1.00 63.84 93 PRO A C 1
ATOM 724 O O . PRO A 1 93 ? -7.380 41.056 6.928 1.00 63.84 93 PRO A O 1
ATOM 727 N N . VAL A 1 94 ? -9.232 39.779 6.745 1.00 60.25 94 VAL A N 1
ATOM 728 C CA . VAL A 1 94 ? -8.541 38.529 6.428 1.00 60.25 94 VAL A CA 1
ATOM 729 C C . VAL A 1 94 ? -7.805 38.753 5.112 1.00 60.25 94 VAL A C 1
ATOM 731 O O . VAL A 1 94 ? -8.433 39.003 4.083 1.00 60.25 94 VAL A O 1
ATOM 734 N N . ALA A 1 95 ? -6.472 38.717 5.159 1.00 59.03 95 ALA A N 1
ATOM 735 C CA . ALA A 1 95 ? -5.647 38.760 3.963 1.00 59.03 95 ALA A CA 1
ATOM 736 C C . ALA A 1 95 ? -6.116 37.666 2.984 1.00 59.03 95 ALA A C 1
ATOM 738 O O . ALA A 1 95 ? -6.518 36.588 3.441 1.00 59.03 95 ALA A O 1
ATOM 739 N N . PRO A 1 96 ? -6.089 37.911 1.659 1.00 63.31 96 PRO A N 1
ATOM 740 C CA . PRO A 1 96 ? -6.421 36.876 0.688 1.00 63.31 96 PRO A CA 1
ATOM 741 C C . PRO A 1 96 ? -5.600 35.616 0.992 1.00 63.31 96 PRO A C 1
ATOM 743 O O . PRO A 1 96 ? -4.447 35.739 1.428 1.00 63.31 96 PRO A O 1
ATOM 746 N N . PRO A 1 97 ? -6.172 34.410 0.806 1.00 59.19 97 PRO A N 1
ATOM 747 C CA . PRO A 1 97 ? -5.408 33.188 0.994 1.00 59.19 97 PRO A CA 1
ATOM 748 C C . PRO A 1 97 ? -4.126 33.302 0.162 1.00 59.19 97 PRO A C 1
ATOM 750 O O . PRO A 1 97 ? -4.187 33.803 -0.968 1.00 59.19 97 PRO A O 1
ATOM 753 N N . PRO A 1 98 ? -2.964 32.893 0.702 1.00 54.09 98 PRO A N 1
ATOM 754 C CA . PRO A 1 98 ? -1.744 32.897 -0.086 1.00 54.09 98 PRO A CA 1
ATOM 755 C C . PRO A 1 98 ? -2.007 32.108 -1.376 1.00 54.09 98 PRO A C 1
ATOM 757 O O . PRO A 1 98 ? -2.811 31.164 -1.347 1.00 54.09 98 PRO A O 1
ATOM 760 N N . PRO A 1 99 ? -1.368 32.471 -2.505 1.00 52.97 99 PRO A N 1
ATOM 761 C CA . PRO A 1 99 ? -1.461 31.656 -3.708 1.00 52.97 99 PRO A CA 1
ATOM 762 C C . PRO A 1 99 ? -1.173 30.217 -3.298 1.00 52.97 99 PRO A C 1
ATOM 764 O O . PRO A 1 99 ? -0.265 29.995 -2.493 1.00 52.97 99 PRO A O 1
ATOM 767 N N . VAL A 1 100 ? -1.984 29.267 -3.778 1.00 51.09 100 VAL A N 1
ATOM 768 C CA . VAL A 1 100 ? -1.736 27.837 -3.585 1.00 51.09 100 VAL A CA 1
ATOM 769 C C . VAL A 1 100 ? -0.284 27.609 -3.969 1.00 51.09 100 VAL A C 1
ATOM 771 O O . VAL A 1 100 ? 0.068 27.600 -5.146 1.00 51.09 100 VAL A O 1
ATOM 774 N N . VAL A 1 101 ? 0.580 27.509 -2.961 1.00 46.50 101 VAL A N 1
ATOM 775 C CA . VAL A 1 101 ? 1.962 27.126 -3.164 1.00 46.50 101 VAL A CA 1
ATOM 776 C C . VAL A 1 101 ? 1.827 25.695 -3.617 1.00 46.50 101 VAL A C 1
ATOM 778 O O . VAL A 1 101 ? 1.474 24.828 -2.813 1.00 46.50 101 VAL A O 1
ATOM 781 N N . SER A 1 102 ? 2.002 25.479 -4.922 1.00 52.88 102 SER A N 1
ATOM 782 C CA . SER A 1 102 ? 2.173 24.167 -5.519 1.00 52.88 102 SER A CA 1
ATOM 783 C C . SER A 1 102 ? 3.113 23.407 -4.609 1.00 52.88 102 SER A C 1
ATOM 785 O O . SER A 1 102 ? 4.305 23.710 -4.529 1.00 52.88 102 SER A O 1
ATOM 787 N N . ARG A 1 103 ? 2.537 22.502 -3.817 1.00 45.25 103 ARG A N 1
ATOM 788 C CA . ARG A 1 103 ? 3.284 21.708 -2.857 1.00 45.25 103 ARG A CA 1
ATOM 789 C C . ARG A 1 103 ? 4.397 21.056 -3.675 1.00 45.25 103 ARG A C 1
ATOM 791 O O . ARG A 1 103 ? 4.049 20.421 -4.674 1.00 45.25 103 ARG A O 1
ATOM 798 N N . PRO A 1 104 ? 5.686 21.254 -3.336 1.00 44.56 104 PRO A N 1
ATOM 799 C CA . PRO A 1 104 ? 6.771 20.709 -4.132 1.00 44.56 104 PRO A CA 1
ATOM 800 C C . PRO A 1 104 ? 6.490 19.230 -4.341 1.00 44.56 104 PRO A C 1
ATOM 802 O O . PRO A 1 104 ? 6.286 18.495 -3.366 1.00 44.56 104 PRO A O 1
ATOM 805 N N . GLN A 1 105 ? 6.373 18.818 -5.603 1.00 49.75 105 GLN A N 1
ATOM 806 C CA . GLN A 1 105 ? 6.270 17.402 -5.893 1.00 49.75 105 GLN A CA 1
ATOM 807 C C . GLN A 1 105 ? 7.492 16.727 -5.260 1.00 49.75 105 GLN A C 1
ATOM 809 O O . GLN A 1 105 ? 8.587 17.300 -5.303 1.00 49.75 105 GLN A O 1
ATOM 814 N N . PRO A 1 106 ? 7.324 15.564 -4.602 1.00 53.09 106 PRO A N 1
ATOM 815 C CA . PRO A 1 106 ? 8.471 14.820 -4.110 1.00 53.09 106 PRO A CA 1
ATOM 816 C C . PRO A 1 106 ? 9.470 14.653 -5.264 1.00 53.09 106 PRO A C 1
ATOM 818 O O . PRO A 1 106 ? 9.033 14.497 -6.408 1.00 53.09 106 PRO A O 1
ATOM 821 N N . PRO A 1 107 ? 10.784 14.729 -4.988 1.00 41.91 107 PRO A N 1
ATOM 822 C CA . PRO A 1 107 ? 11.789 14.608 -6.032 1.00 41.91 107 PRO A CA 1
ATOM 823 C C . PRO A 1 107 ? 11.513 13.339 -6.849 1.00 41.91 107 PRO A C 1
ATOM 825 O O . PRO A 1 107 ? 11.118 12.324 -6.256 1.00 41.91 107 PRO A O 1
ATOM 828 N N . PRO A 1 108 ? 11.666 13.395 -8.186 1.00 52.91 108 PRO A N 1
ATOM 829 C CA . PRO A 1 108 ? 11.469 12.224 -9.024 1.00 52.91 108 PRO A CA 1
ATOM 830 C C . PRO A 1 108 ? 12.323 11.068 -8.481 1.00 52.91 108 PRO A C 1
ATOM 832 O O . PRO A 1 108 ? 13.415 11.317 -7.954 1.00 52.91 108 PRO A O 1
ATOM 835 N N . PRO A 1 109 ? 11.835 9.816 -8.550 1.00 58.50 109 PRO A N 1
ATOM 836 C CA . PRO A 1 109 ? 12.636 8.667 -8.154 1.00 58.50 109 PRO A CA 1
ATOM 837 C C . PRO A 1 109 ? 13.996 8.702 -8.876 1.00 58.50 109 PRO A C 1
ATOM 839 O O . PRO A 1 109 ? 14.069 9.163 -10.019 1.00 58.50 109 PRO A O 1
ATOM 842 N N . PRO A 1 110 ? 15.082 8.262 -8.215 1.00 49.34 110 PRO A N 1
ATOM 843 C CA . PRO A 1 110 ? 16.419 8.300 -8.798 1.00 49.34 110 PRO A CA 1
ATOM 844 C C . PRO A 1 110 ? 16.465 7.538 -10.135 1.00 49.34 110 PRO A C 1
ATOM 846 O O . PRO A 1 110 ? 15.729 6.557 -10.302 1.00 49.34 110 PRO A O 1
ATOM 849 N N . PRO A 1 111 ? 17.319 7.961 -11.091 1.00 51.84 111 PRO A N 1
ATOM 850 C CA . PRO A 1 111 ? 17.508 7.234 -12.340 1.00 51.84 111 PRO A CA 1
ATOM 851 C C . PRO A 1 111 ? 17.973 5.793 -12.060 1.00 51.84 111 PRO A C 1
ATOM 853 O O . PRO A 1 111 ? 18.633 5.543 -11.048 1.00 51.84 111 PRO A O 1
ATOM 856 N N . PRO A 1 112 ? 17.618 4.836 -12.935 1.00 56.56 112 PRO A N 1
ATOM 857 C CA . PRO A 1 112 ? 17.790 3.414 -12.662 1.00 56.56 112 PRO A CA 1
ATOM 858 C C . PRO A 1 112 ? 19.269 3.045 -12.449 1.00 56.56 112 PRO A C 1
ATOM 860 O O . PRO A 1 112 ? 20.115 3.462 -13.248 1.00 56.56 112 PRO A O 1
ATOM 863 N N . PRO A 1 113 ? 19.601 2.230 -11.429 1.00 52.16 113 PRO A N 1
ATOM 864 C CA . PRO A 1 113 ? 20.925 1.637 -11.320 1.00 52.16 113 PRO A CA 1
ATOM 865 C C . PRO A 1 113 ? 21.145 0.657 -12.480 1.00 52.16 113 PRO A C 1
ATOM 867 O O . PRO A 1 113 ? 20.244 -0.086 -12.873 1.00 52.16 113 PRO A O 1
ATOM 870 N N . ALA A 1 114 ? 22.350 0.663 -13.046 1.00 50.16 114 ALA A N 1
ATOM 871 C CA . ALA A 1 114 ? 22.736 -0.243 -14.120 1.00 50.16 114 ALA A CA 1
ATOM 872 C C . ALA A 1 114 ? 22.872 -1.682 -13.583 1.00 50.16 114 ALA A C 1
ATOM 874 O O . ALA A 1 114 ? 23.941 -2.088 -13.139 1.00 50.16 114 ALA A O 1
ATOM 875 N N . GLY A 1 115 ? 21.772 -2.438 -13.592 1.00 45.59 115 GLY A N 1
ATOM 876 C CA . GLY A 1 115 ? 21.768 -3.900 -13.466 1.00 45.59 115 GLY A CA 1
ATOM 877 C C . GLY A 1 115 ? 21.962 -4.592 -14.828 1.00 45.59 115 GLY A C 1
ATOM 878 O O . GLY A 1 115 ? 21.753 -3.955 -15.866 1.00 45.59 115 GLY A O 1
ATOM 879 N N . PRO A 1 116 ? 22.384 -5.870 -14.857 1.00 57.91 116 PRO A N 1
ATOM 880 C CA . PRO A 1 116 ? 22.860 -6.527 -16.072 1.00 57.91 116 PRO A CA 1
ATOM 881 C C . PRO A 1 116 ? 21.706 -6.903 -17.029 1.00 57.91 116 PRO A C 1
ATOM 883 O O . PRO A 1 116 ? 20.662 -7.380 -16.593 1.00 57.91 116 PRO A O 1
ATOM 886 N N . SER A 1 117 ? 21.938 -6.723 -18.339 1.00 52.69 117 SER A N 1
ATOM 887 C CA . SER A 1 117 ? 21.193 -7.315 -19.477 1.00 52.69 117 SER A CA 1
ATOM 888 C C . SER A 1 117 ? 19.874 -6.678 -19.973 1.00 52.69 117 SER A C 1
ATOM 890 O O . SER A 1 117 ? 18.974 -7.402 -20.388 1.00 52.69 117 SER A O 1
ATOM 892 N N . LEU A 1 118 ? 19.748 -5.345 -20.044 1.00 58.41 118 LEU A N 1
ATOM 893 C CA . LEU A 1 118 ? 18.739 -4.702 -20.917 1.00 58.41 118 LEU A CA 1
ATOM 894 C C . LEU A 1 118 ? 19.415 -4.106 -22.156 1.00 58.41 118 LEU A C 1
ATOM 896 O O . LEU A 1 118 ? 20.372 -3.340 -22.016 1.00 58.41 118 LEU A O 1
ATOM 900 N N . SER A 1 119 ? 18.898 -4.429 -23.349 1.00 72.19 119 SER A N 1
ATOM 901 C CA . SER A 1 119 ? 19.360 -3.835 -24.612 1.00 72.19 119 SER A CA 1
ATOM 902 C C . SER A 1 119 ? 19.222 -2.309 -24.562 1.00 72.19 119 SER A C 1
ATOM 904 O O . SER A 1 119 ? 18.312 -1.773 -23.919 1.00 72.19 119 SER A O 1
ATOM 906 N N . GLU A 1 120 ? 20.111 -1.577 -25.237 1.00 71.00 120 GLU A N 1
ATOM 907 C CA . GLU A 1 120 ? 20.060 -0.109 -25.295 1.00 71.00 120 GLU A CA 1
ATOM 908 C C . GLU A 1 120 ? 18.704 0.407 -25.796 1.00 71.00 120 GLU A C 1
ATOM 910 O O . GLU A 1 120 ? 18.224 1.458 -25.365 1.00 71.00 120 GLU A O 1
ATOM 915 N N . GLU A 1 121 ? 18.054 -0.358 -26.667 1.00 72.12 121 GLU A N 1
ATOM 916 C CA . GLU A 1 121 ? 16.722 -0.069 -27.187 1.00 72.12 121 GLU A CA 1
ATOM 917 C C . GLU A 1 121 ? 15.649 -0.174 -26.100 1.00 72.12 121 GLU A C 1
ATOM 919 O O . GLU A 1 121 ? 14.829 0.734 -25.958 1.00 72.12 121 GLU A O 1
ATOM 924 N N . ASP A 1 122 ? 15.692 -1.209 -25.261 1.00 77.38 122 ASP A N 1
ATOM 925 C CA . ASP A 1 122 ? 14.748 -1.371 -24.153 1.00 77.38 122 ASP A CA 1
ATOM 926 C C . ASP A 1 122 ? 14.945 -0.307 -23.071 1.00 77.38 122 ASP A C 1
ATOM 928 O O . ASP A 1 122 ? 13.972 0.182 -22.490 1.00 77.38 122 ASP A O 1
ATOM 932 N N . ARG A 1 123 ? 16.192 0.130 -22.848 1.00 76.88 123 ARG A N 1
ATOM 933 C CA . ARG A 1 123 ? 16.496 1.266 -21.963 1.00 76.88 123 ARG A CA 1
ATOM 934 C C . ARG A 1 123 ? 15.884 2.561 -22.499 1.00 76.88 123 ARG A C 1
ATOM 936 O O . ARG A 1 123 ? 15.271 3.302 -21.732 1.00 76.88 123 ARG A O 1
ATOM 943 N N . LYS A 1 124 ? 15.986 2.814 -23.809 1.00 80.69 124 LYS A N 1
ATOM 944 C CA . LYS A 1 124 ? 15.359 3.979 -24.463 1.00 80.69 124 LYS A CA 1
ATOM 945 C C . LYS A 1 124 ? 13.832 3.914 -24.408 1.00 80.69 124 LYS A C 1
ATOM 947 O O . LYS A 1 124 ? 13.198 4.931 -24.133 1.00 80.69 124 LYS A O 1
ATOM 952 N N . VAL A 1 125 ? 13.240 2.740 -24.637 1.00 85.81 125 VAL A N 1
ATOM 953 C CA . VAL A 1 125 ? 11.784 2.536 -24.537 1.00 85.81 125 VAL A CA 1
ATOM 954 C C . VAL A 1 125 ? 11.299 2.825 -23.120 1.00 85.81 125 VAL A C 1
ATOM 956 O O . VAL A 1 125 ? 10.350 3.590 -22.949 1.00 85.81 125 VAL A O 1
ATOM 959 N N . LYS A 1 126 ? 11.979 2.289 -22.102 1.00 82.69 126 LYS A N 1
ATOM 960 C CA . LYS A 1 126 ? 11.656 2.568 -20.698 1.00 82.69 126 LYS A CA 1
ATOM 961 C C . LYS A 1 126 ? 11.778 4.040 -20.341 1.00 82.69 126 LYS A C 1
ATOM 963 O O . LYS A 1 126 ? 10.890 4.557 -19.674 1.00 82.69 126 LYS A O 1
ATOM 968 N N . LEU A 1 127 ? 12.843 4.708 -20.786 1.00 83.06 127 LEU A N 1
ATOM 969 C CA . LEU A 1 127 ? 13.055 6.127 -20.503 1.00 83.06 127 LEU A CA 1
ATOM 970 C C . LEU A 1 127 ? 11.924 6.985 -21.083 1.00 83.06 127 LEU A C 1
ATOM 972 O O . LEU A 1 127 ? 11.317 7.765 -20.359 1.00 83.06 127 LEU A O 1
ATOM 976 N N . ARG A 1 128 ? 11.572 6.780 -22.357 1.00 87.19 128 ARG A N 1
ATOM 977 C CA . ARG A 1 128 ? 10.470 7.519 -22.995 1.00 87.19 128 ARG A CA 1
ATOM 978 C C . ARG A 1 128 ? 9.135 7.266 -22.303 1.00 87.19 128 ARG A C 1
ATOM 980 O O . ARG A 1 128 ? 8.359 8.191 -22.085 1.00 87.19 128 ARG A O 1
ATOM 987 N N . ALA A 1 129 ? 8.864 6.011 -21.956 1.00 85.69 129 ALA A N 1
ATOM 988 C CA . ALA A 1 129 ? 7.633 5.648 -21.270 1.00 85.69 129 ALA A CA 1
ATOM 989 C C . ALA A 1 129 ? 7.577 6.233 -19.849 1.00 85.69 129 ALA A C 1
ATOM 991 O O . ALA A 1 129 ? 6.514 6.670 -19.422 1.00 85.69 129 ALA A O 1
ATOM 992 N N . TYR A 1 130 ? 8.712 6.315 -19.150 1.00 85.69 130 TYR A N 1
ATOM 993 C CA . TYR A 1 130 ? 8.830 6.994 -17.861 1.00 85.69 130 TYR A CA 1
ATOM 994 C C . TYR A 1 130 ? 8.522 8.489 -17.962 1.00 85.69 130 TYR A C 1
ATOM 996 O O . TYR A 1 130 ? 7.712 9.001 -17.194 1.00 85.69 130 TYR A O 1
ATOM 1004 N N . GLU A 1 131 ? 9.119 9.183 -18.934 1.00 87.00 131 GLU A N 1
ATOM 1005 C CA . GLU A 1 131 ? 8.881 10.613 -19.163 1.00 87.00 131 GLU A CA 1
ATOM 1006 C C . GLU A 1 131 ? 7.402 10.886 -19.461 1.00 87.00 131 GLU A C 1
ATOM 1008 O O . GLU A 1 131 ? 6.788 11.777 -18.871 1.00 87.00 131 GLU A O 1
ATOM 1013 N N . GLN A 1 132 ? 6.801 10.072 -20.332 1.00 88.75 132 GLN A N 1
ATOM 1014 C CA . GLN A 1 132 ? 5.377 10.156 -20.647 1.00 88.75 132 GLN A CA 1
ATOM 1015 C C . GLN A 1 132 ? 4.507 9.870 -19.423 1.00 88.75 132 GLN A C 1
ATOM 1017 O O . GLN A 1 132 ? 3.559 10.607 -19.157 1.00 88.75 132 GLN A O 1
ATOM 1022 N N . TRP A 1 133 ? 4.832 8.827 -18.662 1.00 89.75 133 TRP A N 1
ATOM 1023 C CA . TRP A 1 133 ? 4.123 8.450 -17.444 1.00 89.75 133 TRP A CA 1
ATOM 1024 C C . TRP A 1 133 ? 4.144 9.570 -16.400 1.00 89.75 133 TRP A C 1
ATOM 1026 O O . TRP A 1 133 ? 3.093 9.960 -15.884 1.00 89.75 133 TRP A O 1
ATOM 1036 N N . GLN A 1 134 ? 5.318 10.150 -16.149 1.00 87.88 134 GLN A N 1
ATOM 1037 C CA . GLN A 1 134 ? 5.490 11.266 -15.225 1.00 87.88 134 GLN A CA 1
ATOM 1038 C C . GLN A 1 134 ? 4.717 12.506 -15.700 1.00 87.88 134 GLN A C 1
ATOM 1040 O O . GLN A 1 134 ? 4.056 13.169 -14.900 1.00 87.88 134 GLN A O 1
ATOM 1045 N N . ALA A 1 135 ? 4.721 12.787 -17.006 1.00 86.44 135 ALA A N 1
ATOM 1046 C CA . ALA A 1 135 ? 3.928 13.871 -17.576 1.00 86.44 135 ALA A CA 1
ATOM 1047 C C . ALA A 1 135 ? 2.416 13.665 -17.373 1.00 86.44 135 ALA A C 1
ATOM 1049 O O . ALA A 1 135 ? 1.715 14.632 -17.077 1.00 86.44 135 ALA A O 1
ATOM 1050 N N . GLN A 1 136 ? 1.908 12.429 -17.482 1.00 90.88 136 GLN A N 1
ATOM 1051 C CA . GLN A 1 136 ? 0.495 12.134 -17.210 1.00 90.88 136 GLN A CA 1
ATOM 1052 C C . GLN A 1 136 ? 0.139 12.330 -15.734 1.00 90.88 136 GLN A C 1
ATOM 1054 O O . GLN A 1 136 ? -0.907 12.905 -15.437 1.00 90.88 136 GLN A O 1
ATOM 1059 N N . LEU A 1 137 ? 1.005 11.900 -14.812 1.00 83.31 137 LEU A N 1
ATOM 1060 C CA . LEU A 1 137 ? 0.799 12.125 -13.378 1.00 83.31 137 LEU A CA 1
ATOM 1061 C C . LEU A 1 137 ? 0.763 13.614 -13.026 1.00 83.31 137 LEU A C 1
ATOM 1063 O O . LEU A 1 137 ? -0.065 14.025 -12.219 1.00 83.31 137 LEU A O 1
ATOM 1067 N N . ASN A 1 138 ? 1.609 14.423 -13.664 1.00 85.81 138 ASN A N 1
ATOM 1068 C CA . ASN A 1 138 ? 1.639 15.875 -13.463 1.00 85.81 138 ASN A CA 1
ATOM 1069 C C . ASN A 1 138 ? 0.400 16.595 -13.992 1.00 85.81 138 ASN A C 1
ATOM 1071 O O . ASN A 1 138 ? 0.122 17.711 -13.569 1.00 85.81 138 ASN A O 1
ATOM 1075 N N . GLN A 1 139 ? -0.318 15.971 -14.921 1.00 87.69 139 GLN A N 1
ATOM 1076 C CA . GLN A 1 139 ? -1.560 16.490 -15.486 1.00 87.69 139 GLN A CA 1
ATOM 1077 C C . GLN A 1 139 ? -2.800 15.879 -14.812 1.00 87.69 139 GLN A C 1
ATOM 1079 O O . GLN A 1 139 ? -3.896 15.991 -15.355 1.00 87.69 139 GLN A O 1
ATOM 1084 N N . ASP A 1 140 ? -2.631 15.172 -13.686 1.00 88.88 140 ASP A N 1
ATOM 1085 C CA . ASP A 1 140 ? -3.688 14.436 -12.977 1.00 88.88 140 ASP A CA 1
ATOM 1086 C C . ASP A 1 140 ? -4.423 13.399 -13.861 1.00 88.88 140 ASP A C 1
ATOM 1088 O O . ASP A 1 140 ? -5.528 12.939 -13.563 1.00 88.88 140 ASP A O 1
ATOM 1092 N N . GLN A 1 141 ? -3.795 12.958 -14.956 1.00 90.62 141 GLN A N 1
ATOM 1093 C CA . GLN A 1 141 ? -4.352 11.989 -15.902 1.00 90.62 141 GLN A CA 1
ATOM 1094 C C . GLN A 1 141 ? -4.053 10.554 -15.453 1.00 90.62 141 GLN A C 1
ATOM 1096 O O . GLN A 1 141 ? -3.431 9.760 -16.163 1.00 90.62 141 GLN A O 1
ATOM 1101 N N . PHE A 1 142 ? -4.512 10.200 -14.252 1.00 90.56 142 PHE A N 1
ATOM 1102 C CA . PHE A 1 142 ? -4.143 8.949 -13.581 1.00 90.56 142 PHE A CA 1
ATOM 1103 C C . PHE A 1 142 ? -4.518 7.688 -14.366 1.00 90.56 142 PHE A C 1
ATOM 1105 O O . PHE A 1 142 ? -3.741 6.739 -14.401 1.00 90.56 142 PHE A O 1
ATOM 1112 N N . ALA A 1 143 ? -5.661 7.681 -15.057 1.00 88.69 143 ALA A N 1
ATOM 1113 C CA . ALA A 1 143 ? -6.058 6.552 -15.902 1.00 88.69 143 ALA A CA 1
ATOM 1114 C C . ALA A 1 143 ? -5.078 6.327 -17.070 1.00 88.69 143 ALA A C 1
ATOM 1116 O O . ALA A 1 143 ? -4.747 5.187 -17.394 1.00 88.69 143 ALA A O 1
ATOM 1117 N N . ARG A 1 144 ? -4.563 7.411 -17.669 1.00 90.06 144 ARG A N 1
ATOM 1118 C CA . ARG A 1 144 ? -3.548 7.338 -18.732 1.00 90.06 144 ARG A CA 1
ATOM 1119 C C . ARG A 1 144 ? -2.197 6.898 -18.173 1.00 90.06 144 ARG A C 1
ATOM 1121 O O . ARG A 1 144 ? -1.536 6.068 -18.787 1.00 90.06 144 ARG A O 1
ATOM 1128 N N . ALA A 1 145 ? -1.822 7.382 -16.989 1.00 89.81 145 ALA A N 1
ATOM 1129 C CA . ALA A 1 145 ? -0.619 6.928 -16.292 1.00 89.81 145 ALA A CA 1
ATOM 1130 C C . ALA A 1 145 ? -0.670 5.416 -15.990 1.00 89.81 145 ALA A C 1
ATOM 1132 O O . ALA A 1 145 ? 0.291 4.701 -16.269 1.00 89.81 145 ALA A O 1
ATOM 1133 N N . VAL A 1 146 ? -1.809 4.903 -15.508 1.00 91.31 146 VAL A N 1
ATOM 1134 C CA . VAL A 1 146 ? -2.016 3.460 -15.294 1.00 91.31 146 VAL A CA 1
ATOM 1135 C C . VAL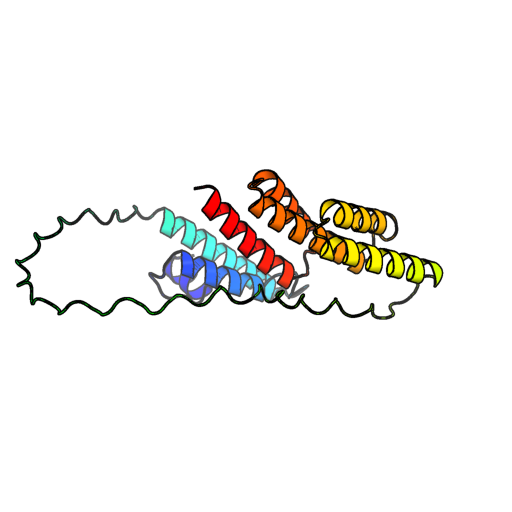 A 1 146 ? -1.849 2.681 -16.598 1.00 91.31 146 VAL A C 1
ATOM 1137 O O . VAL A 1 146 ? -1.156 1.670 -16.595 1.00 91.31 146 VAL A O 1
ATOM 1140 N N . ALA A 1 147 ? -2.422 3.152 -17.709 1.00 92.00 147 ALA A N 1
ATOM 1141 C CA . ALA A 1 147 ? -2.300 2.478 -19.002 1.00 92.00 147 ALA A CA 1
ATOM 1142 C C . ALA A 1 147 ? -0.841 2.385 -19.488 1.00 92.00 147 ALA A C 1
ATOM 1144 O O . ALA A 1 147 ? -0.423 1.333 -19.967 1.00 92.00 147 ALA A O 1
ATOM 1145 N N . ILE A 1 148 ? -0.050 3.451 -19.318 1.00 89.38 148 ILE A N 1
ATOM 1146 C CA . ILE A 1 148 ? 1.380 3.446 -19.668 1.00 89.38 148 ILE A CA 1
ATOM 1147 C C . ILE A 1 148 ? 2.143 2.438 -18.798 1.00 89.38 148 ILE A C 1
ATOM 1149 O O . ILE A 1 148 ? 2.927 1.643 -19.315 1.00 89.38 148 ILE A O 1
ATOM 1153 N N . ALA A 1 149 ? 1.894 2.441 -17.487 1.00 90.62 149 ALA A N 1
ATOM 1154 C CA . ALA A 1 14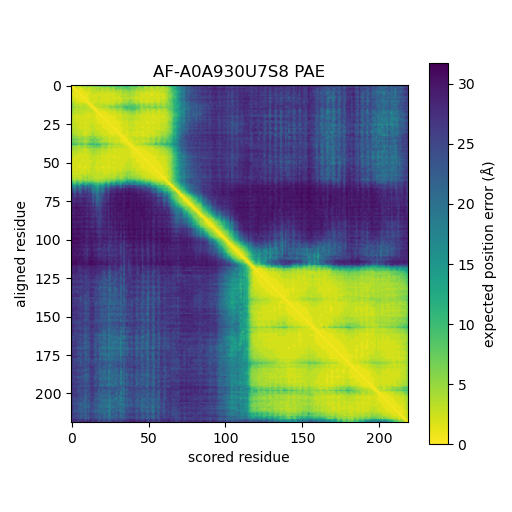9 ? 2.555 1.525 -16.564 1.00 90.62 149 ALA A CA 1
ATOM 1155 C C . ALA A 1 149 ? 2.165 0.055 -16.818 1.00 90.62 149 ALA A C 1
ATOM 1157 O O . ALA A 1 149 ? 3.014 -0.827 -16.737 1.00 90.62 149 ALA A O 1
ATOM 1158 N N . ASP A 1 150 ? 0.904 -0.217 -17.164 1.00 91.38 150 ASP A N 1
ATOM 1159 C CA . ASP A 1 150 ? 0.424 -1.562 -17.507 1.00 91.38 150 ASP A CA 1
ATOM 1160 C C . ASP A 1 150 ? 1.016 -2.061 -18.833 1.00 91.38 150 ASP A C 1
ATOM 1162 O O . ASP A 1 150 ? 1.505 -3.187 -18.910 1.00 91.38 150 ASP A O 1
ATOM 1166 N N . GLY A 1 151 ? 1.092 -1.193 -19.849 1.00 92.12 151 GLY A N 1
ATOM 1167 C CA . GLY A 1 151 ? 1.767 -1.508 -21.111 1.00 92.12 151 GLY A CA 1
ATOM 1168 C C . GLY A 1 151 ? 3.258 -1.806 -20.925 1.00 92.12 151 GLY A C 1
ATOM 1169 O O . GLY A 1 151 ? 3.794 -2.733 -21.533 1.00 92.12 151 GLY A O 1
ATOM 1170 N N . LEU A 1 152 ? 3.930 -1.075 -20.031 1.00 89.31 152 LEU A N 1
ATOM 1171 C CA . LEU A 1 152 ? 5.307 -1.384 -19.651 1.00 89.31 152 LEU A CA 1
ATOM 1172 C C . LEU A 1 152 ? 5.427 -2.727 -18.930 1.00 89.31 152 LEU A C 1
ATOM 1174 O O . LEU A 1 152 ? 6.385 -3.451 -19.187 1.00 89.31 152 LEU A O 1
ATOM 1178 N N . ALA A 1 153 ? 4.481 -3.075 -18.059 1.00 89.25 153 ALA A N 1
ATOM 1179 C CA . ALA A 1 153 ? 4.511 -4.334 -17.313 1.00 89.25 153 ALA A CA 1
ATOM 1180 C C . ALA A 1 153 ? 4.342 -5.551 -18.223 1.00 89.25 153 ALA A C 1
ATOM 1182 O O . ALA A 1 153 ? 4.966 -6.578 -17.988 1.00 89.25 153 ALA A O 1
ATOM 1183 N N . GLN A 1 154 ? 3.575 -5.423 -19.308 1.00 89.88 154 GLN A N 1
ATOM 1184 C CA . GLN A 1 154 ? 3.478 -6.472 -20.327 1.00 89.88 154 GLN A CA 1
ATOM 1185 C C . GLN A 1 154 ? 4.816 -6.704 -21.041 1.00 89.88 154 GLN A C 1
ATOM 1187 O O . GLN A 1 154 ? 5.158 -7.839 -21.366 1.00 89.88 154 GLN A O 1
ATOM 1192 N N . ARG A 1 155 ? 5.588 -5.635 -21.268 1.00 85.12 155 ARG A N 1
ATOM 1193 C CA . ARG A 1 155 ? 6.889 -5.703 -21.946 1.00 85.12 155 ARG A CA 1
ATOM 1194 C C . ARG A 1 155 ? 8.036 -6.094 -21.011 1.00 85.12 155 ARG A C 1
ATOM 1196 O O . ARG A 1 155 ? 8.987 -6.734 -21.446 1.00 85.12 155 ARG A O 1
ATOM 1203 N N . PHE A 1 156 ? 7.943 -5.728 -19.735 1.00 86.38 156 PHE A N 1
ATOM 1204 C CA . PHE A 1 156 ? 8.964 -5.969 -18.715 1.00 86.38 156 PHE A CA 1
ATOM 1205 C C . PHE A 1 156 ? 8.350 -6.591 -17.444 1.00 86.38 156 PHE A C 1
ATOM 1207 O O . PHE A 1 156 ? 8.416 -5.992 -16.369 1.00 86.38 156 PHE A O 1
ATOM 1214 N N . PRO A 1 157 ? 7.775 -7.804 -17.533 1.00 82.75 157 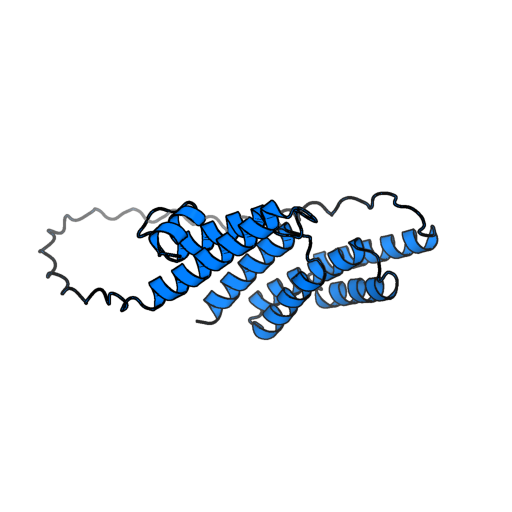PRO A N 1
ATOM 1215 C CA . PRO A 1 157 ? 6.994 -8.413 -16.451 1.00 82.75 157 PRO A CA 1
ATOM 1216 C C . PRO A 1 157 ? 7.827 -8.894 -15.262 1.00 82.75 157 PRO A C 1
ATOM 1218 O O . PRO A 1 157 ? 7.262 -9.289 -14.254 1.00 82.75 157 PRO A O 1
ATOM 1221 N N . GLN A 1 158 ? 9.155 -8.905 -15.372 1.00 82.00 158 GLN A N 1
ATOM 1222 C CA . GLN A 1 158 ? 10.063 -9.267 -14.277 1.00 82.00 158 GLN A CA 1
ATOM 1223 C C . GLN A 1 158 ? 10.759 -8.042 -13.679 1.00 82.00 158 GLN A C 1
ATOM 1225 O O . GLN A 1 158 ? 11.608 -8.171 -12.802 1.00 82.00 158 GLN A O 1
ATOM 1230 N N . ASP A 1 159 ? 10.435 -6.842 -14.168 1.00 82.62 159 ASP A N 1
ATOM 1231 C CA . ASP A 1 159 ? 11.131 -5.643 -13.746 1.00 82.62 159 ASP A CA 1
ATOM 1232 C C . ASP A 1 159 ? 10.477 -5.015 -12.503 1.00 82.62 159 ASP A C 1
ATOM 1234 O O . ASP A 1 159 ? 9.334 -4.549 -12.577 1.00 82.62 159 ASP A O 1
ATOM 1238 N N . PRO A 1 160 ? 11.176 -4.953 -11.355 1.00 78.81 160 PRO A N 1
ATOM 1239 C CA . PRO A 1 160 ? 10.604 -4.422 -10.120 1.00 78.81 160 PRO A CA 1
ATOM 1240 C C . PRO A 1 160 ? 10.273 -2.924 -10.208 1.00 78.81 160 PRO A C 1
ATOM 1242 O O . PRO A 1 160 ? 9.347 -2.455 -9.549 1.00 78.81 160 PRO A O 1
ATOM 1245 N N . GLN A 1 161 ? 10.976 -2.163 -11.050 1.00 82.25 161 GLN A N 1
ATOM 1246 C CA . GLN A 1 161 ? 10.740 -0.733 -11.241 1.00 82.25 161 GLN A CA 1
ATOM 1247 C C . GLN A 1 161 ? 9.414 -0.482 -11.963 1.00 82.25 161 GLN A C 1
ATOM 1249 O O . GLN A 1 161 ? 8.679 0.445 -11.626 1.00 82.25 161 GLN A O 1
ATOM 1254 N N . VAL A 1 162 ? 9.071 -1.334 -12.928 1.00 86.56 162 VAL A N 1
ATOM 1255 C CA . VAL A 1 162 ? 7.798 -1.227 -13.649 1.00 86.56 162 VAL A CA 1
ATOM 1256 C C . VAL A 1 162 ? 6.618 -1.534 -12.726 1.00 86.56 162 VAL A C 1
ATOM 1258 O O . VAL A 1 162 ? 5.633 -0.792 -12.723 1.00 86.56 162 VAL A O 1
ATOM 1261 N N . HIS A 1 163 ? 6.748 -2.543 -11.862 1.00 87.62 163 HIS A N 1
ATOM 1262 C CA . HIS A 1 163 ? 5.758 -2.825 -10.819 1.00 87.62 163 HIS A CA 1
ATOM 1263 C C . HIS A 1 163 ? 5.603 -1.660 -9.838 1.00 87.62 163 HIS A C 1
ATOM 1265 O O . HIS A 1 163 ? 4.480 -1.286 -9.493 1.00 87.62 163 HIS A O 1
ATOM 1271 N N . GLN A 1 164 ? 6.712 -1.027 -9.445 1.00 86.38 164 GLN A N 1
ATOM 1272 C CA . GLN A 1 164 ? 6.687 0.172 -8.612 1.00 86.38 164 GLN A CA 1
ATOM 1273 C C . GLN A 1 164 ? 5.915 1.316 -9.293 1.00 86.38 164 GLN A C 1
ATOM 1275 O O . GLN A 1 164 ? 5.082 1.965 -8.658 1.00 86.38 164 GLN A O 1
ATOM 1280 N N . TRP A 1 165 ? 6.130 1.558 -10.590 1.00 88.25 165 TRP A N 1
ATOM 1281 C CA . TRP A 1 165 ? 5.388 2.582 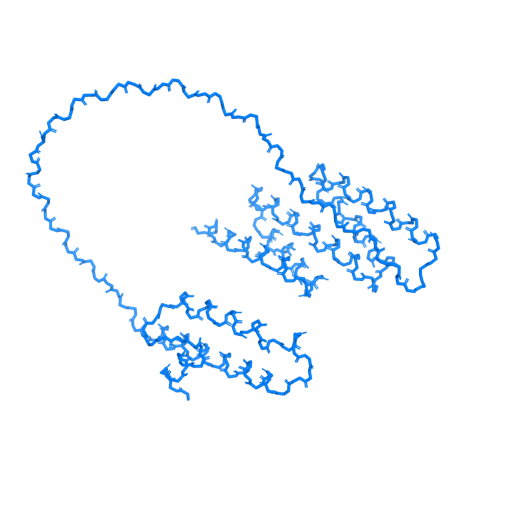-11.337 1.00 88.25 165 TRP A CA 1
ATOM 1282 C C . TRP A 1 165 ? 3.897 2.263 -11.437 1.00 88.25 165 TRP A C 1
ATOM 1284 O O . TRP A 1 165 ? 3.064 3.154 -11.243 1.00 88.25 165 TRP A O 1
ATOM 1294 N N . GLN A 1 166 ? 3.525 1.000 -11.662 1.00 91.69 166 GLN A N 1
ATOM 1295 C CA . GLN A 1 166 ? 2.120 0.591 -11.603 1.00 91.69 166 GLN A CA 1
ATOM 1296 C C . GLN A 1 166 ? 1.533 0.863 -10.212 1.00 91.69 166 GLN A C 1
ATOM 1298 O O . GLN A 1 166 ? 0.467 1.471 -10.103 1.00 91.69 166 GLN A O 1
ATOM 1303 N N . ALA A 1 167 ? 2.239 0.479 -9.148 1.00 87.75 167 ALA A N 1
ATOM 1304 C CA . ALA A 1 167 ? 1.794 0.665 -7.773 1.00 87.75 167 ALA A CA 1
ATOM 1305 C C . ALA A 1 167 ? 1.570 2.150 -7.427 1.00 87.75 167 ALA A C 1
ATOM 1307 O O . ALA A 1 167 ? 0.513 2.509 -6.901 1.00 87.75 167 ALA A O 1
ATOM 1308 N N . ILE A 1 168 ? 2.505 3.028 -7.814 1.00 86.88 168 ILE A N 1
ATOM 1309 C CA . ILE A 1 168 ? 2.377 4.488 -7.665 1.00 86.88 168 ILE A CA 1
ATOM 1310 C C . ILE A 1 168 ? 1.164 5.009 -8.451 1.00 86.88 168 ILE A C 1
ATOM 1312 O O . ILE A 1 168 ? 0.384 5.805 -7.928 1.00 86.88 168 ILE A O 1
ATOM 1316 N N . SER A 1 169 ? 0.954 4.525 -9.677 1.00 90.81 169 SER A N 1
ATOM 1317 C CA . SER A 1 169 ? -0.177 4.942 -10.520 1.00 90.81 169 SER A CA 1
ATOM 1318 C C . SER A 1 169 ? -1.523 4.616 -9.876 1.00 90.81 169 SER A C 1
ATOM 1320 O O . SER A 1 169 ? -2.389 5.485 -9.765 1.00 90.81 169 SER A O 1
ATOM 1322 N N . TYR A 1 170 ? -1.693 3.377 -9.402 1.00 93.81 170 TYR A N 1
ATOM 1323 C CA . TYR A 1 170 ? -2.918 2.950 -8.724 1.00 93.81 170 TYR A CA 1
ATOM 1324 C C . TYR A 1 170 ? -3.129 3.676 -7.392 1.00 93.81 170 TYR A C 1
ATOM 1326 O O . TYR A 1 170 ? -4.273 3.949 -7.028 1.00 93.81 170 TYR A O 1
ATOM 1334 N N . HIS A 1 171 ? -2.057 4.030 -6.678 1.00 93.00 171 HIS A N 1
ATOM 1335 C CA . HIS A 1 171 ? -2.152 4.817 -5.447 1.00 93.00 171 HIS A CA 1
ATOM 1336 C C . HIS A 1 171 ? -2.652 6.238 -5.711 1.00 93.00 171 HIS A C 1
ATOM 1338 O O . HIS A 1 171 ? -3.625 6.671 -5.089 1.00 93.00 171 HIS A O 1
ATOM 1344 N N . HIS A 1 172 ? -2.046 6.941 -6.670 1.00 91.56 172 HIS A N 1
ATOM 1345 C CA . HIS A 1 172 ? -2.483 8.277 -7.075 1.00 91.56 172 HIS A CA 1
ATOM 1346 C C . HIS A 1 172 ? -3.925 8.269 -7.590 1.00 91.56 172 HIS A C 1
ATOM 1348 O O . HIS A 1 172 ? -4.738 9.091 -7.160 1.00 91.56 172 HIS A O 1
ATOM 1354 N N . TRP A 1 173 ? -4.274 7.287 -8.427 1.00 92.19 173 TRP A N 1
ATOM 1355 C CA . TRP A 1 173 ? -5.639 7.142 -8.920 1.00 92.19 173 TRP A CA 1
ATOM 1356 C C . TRP A 1 173 ? -6.634 6.862 -7.789 1.00 92.19 173 TRP A C 1
ATOM 1358 O O . TRP A 1 173 ? -7.678 7.504 -7.716 1.00 92.19 173 TRP A O 1
ATOM 1368 N N . GLY A 1 174 ? -6.289 5.972 -6.854 1.00 92.81 174 GLY A N 1
ATOM 1369 C CA . GLY A 1 174 ? -7.106 5.684 -5.677 1.00 92.81 174 GLY A CA 1
ATOM 1370 C C . GLY A 1 174 ? -7.360 6.925 -4.821 1.00 92.81 174 GLY A C 1
ATOM 1371 O O . GLY A 1 174 ? -8.493 7.172 -4.419 1.00 92.81 174 GLY A O 1
ATOM 1372 N N . ARG A 1 175 ? -6.338 7.760 -4.597 1.00 91.38 175 ARG A N 1
ATOM 1373 C CA . ARG A 1 175 ? -6.486 9.026 -3.860 1.00 91.38 175 ARG A CA 1
ATOM 1374 C C . ARG A 1 175 ? -7.377 10.032 -4.579 1.00 91.38 175 ARG A C 1
ATOM 1376 O O . ARG A 1 175 ? -8.164 10.705 -3.917 1.00 91.38 175 ARG A O 1
ATOM 1383 N N . HIS A 1 176 ? -7.273 10.120 -5.900 1.00 91.25 176 HIS A N 1
ATOM 1384 C CA . HIS A 1 176 ? -8.163 10.954 -6.701 1.00 91.25 176 HIS A CA 1
ATOM 1385 C C . HIS A 1 176 ? -9.616 10.466 -6.616 1.00 91.25 176 HIS A C 1
ATOM 1387 O O . HIS A 1 176 ? -10.516 11.259 -6.360 1.00 91.25 176 HIS A O 1
ATOM 1393 N N . LEU A 1 177 ? -9.843 9.153 -6.699 1.00 89.12 177 LEU A N 1
ATOM 1394 C CA . LEU A 1 177 ? -11.177 8.557 -6.566 1.00 89.12 177 LEU A CA 1
ATOM 1395 C C . LEU A 1 177 ? -11.803 8.800 -5.180 1.00 89.12 177 LEU A C 1
ATOM 1397 O O . LEU A 1 177 ? -13.014 8.969 -5.068 1.00 89.12 177 LEU A O 1
ATOM 1401 N N . ILE A 1 178 ? -10.996 8.886 -4.112 1.00 88.12 178 ILE A N 1
ATOM 1402 C CA . ILE A 1 178 ? -11.488 9.311 -2.786 1.00 88.12 178 ILE A CA 1
ATOM 1403 C C . ILE A 1 178 ? -12.040 10.743 -2.845 1.00 88.12 178 ILE A C 1
ATOM 1405 O O . ILE A 1 178 ? -13.064 11.026 -2.224 1.00 88.12 178 ILE A O 1
ATOM 1409 N N . GLN A 1 179 ? -11.386 11.644 -3.587 1.00 87.19 179 GLN A N 1
ATOM 1410 C CA . GLN A 1 179 ? -11.835 13.033 -3.744 1.00 87.19 179 GLN A CA 1
ATOM 1411 C C . GLN A 1 179 ? -13.121 13.126 -4.574 1.00 87.19 179 GLN A C 1
ATOM 1413 O O . GLN A 1 179 ? -14.002 13.909 -4.226 1.00 87.19 179 GLN A O 1
ATOM 1418 N N . THR A 1 180 ? -13.264 12.297 -5.613 1.00 89.81 180 THR A N 1
ATOM 1419 C CA . THR A 1 180 ? -14.482 12.224 -6.443 1.00 89.81 180 THR A CA 1
ATOM 1420 C C . THR A 1 180 ? -15.615 11.414 -5.801 1.00 89.81 180 THR A C 1
ATOM 1422 O O . THR A 1 180 ? -16.680 11.276 -6.396 1.00 89.81 180 THR A O 1
ATOM 1425 N N . ARG A 1 181 ? -15.424 10.934 -4.562 1.00 89.31 181 ARG A N 1
ATOM 1426 C CA . ARG A 1 181 ? -16.371 10.111 -3.782 1.00 89.31 181 ARG A CA 1
ATOM 1427 C C . ARG A 1 181 ? -16.673 8.733 -4.381 1.00 89.31 181 ARG A C 1
ATOM 1429 O O . ARG A 1 181 ? -17.664 8.098 -4.035 1.00 89.31 181 ARG A O 1
ATOM 1436 N N . GLU A 1 182 ? -15.788 8.219 -5.223 1.00 90.44 182 GLU A N 1
ATOM 1437 C CA . GLU A 1 182 ? -15.890 6.887 -5.821 1.00 90.44 182 GLU A CA 1
ATOM 1438 C C . GLU A 1 182 ? -15.183 5.837 -4.950 1.00 90.44 182 GLU A C 1
ATOM 1440 O O . GLU A 1 182 ? -14.196 5.209 -5.343 1.00 90.44 182 GLU A O 1
ATOM 1445 N N . TYR A 1 183 ? -15.678 5.658 -3.725 1.00 87.56 183 TYR A N 1
ATOM 1446 C CA . TYR A 1 183 ? -14.977 4.923 -2.667 1.00 87.56 183 TYR A CA 1
ATOM 1447 C C . TYR A 1 183 ? -14.720 3.441 -2.985 1.00 87.56 183 TYR A C 1
ATOM 1449 O O . TYR A 1 183 ? -13.638 2.932 -2.694 1.00 87.56 183 TYR A O 1
ATOM 1457 N N . GLU A 1 184 ? -15.655 2.746 -3.634 1.00 87.56 184 GLU A N 1
ATOM 1458 C CA . GLU A 1 184 ? -15.461 1.339 -4.026 1.00 87.56 184 GLU A CA 1
ATOM 1459 C C . GLU A 1 184 ? -14.317 1.181 -5.035 1.00 87.56 184 GLU A C 1
ATOM 1461 O O . GLU A 1 184 ? -13.430 0.333 -4.882 1.00 87.56 184 GLU A O 1
ATOM 1466 N N . ARG A 1 185 ? -14.279 2.063 -6.042 1.00 88.31 185 ARG A N 1
ATOM 1467 C CA . ARG A 1 185 ? -13.207 2.083 -7.044 1.00 88.31 185 ARG A CA 1
ATOM 1468 C C . ARG A 1 185 ? -11.879 2.488 -6.411 1.00 88.31 185 ARG A C 1
ATOM 1470 O O . ARG A 1 185 ? -10.854 1.877 -6.715 1.00 88.31 185 ARG A O 1
ATOM 1477 N N . ALA A 1 186 ? -11.894 3.456 -5.493 1.00 88.88 186 ALA A N 1
ATOM 1478 C CA . ALA A 1 186 ? -10.715 3.849 -4.733 1.00 88.88 186 ALA A CA 1
ATOM 1479 C C . ALA A 1 186 ? -10.140 2.671 -3.936 1.00 88.88 186 ALA A C 1
ATOM 1481 O O . ALA A 1 186 ? -8.948 2.376 -4.034 1.00 88.88 186 ALA A O 1
ATOM 1482 N N . ARG A 1 187 ? -10.990 1.938 -3.209 1.00 88.31 187 ARG A N 1
ATOM 1483 C CA . ARG A 1 187 ? -10.604 0.755 -2.430 1.00 88.31 187 ARG A CA 1
ATOM 1484 C C . ARG A 1 187 ? -9.981 -0.329 -3.307 1.00 88.31 187 ARG A C 1
ATOM 1486 O O . ARG A 1 187 ? -8.953 -0.897 -2.932 1.00 88.31 187 ARG A O 1
ATOM 1493 N N . ALA A 1 188 ? -10.565 -0.602 -4.473 1.00 89.75 188 ALA A N 1
ATOM 1494 C CA . ALA A 1 188 ? -10.009 -1.549 -5.436 1.00 89.75 188 ALA A CA 1
ATOM 1495 C C . ALA A 1 188 ? -8.615 -1.119 -5.932 1.00 89.75 188 ALA A C 1
ATOM 1497 O O . ALA A 1 188 ? -7.689 -1.934 -5.937 1.00 89.75 188 ALA A O 1
ATOM 1498 N N . CYS A 1 189 ? -8.442 0.162 -6.277 1.00 89.56 189 CYS A N 1
ATOM 1499 C CA . CYS A 1 189 ? -7.161 0.709 -6.733 1.00 89.56 189 CYS A CA 1
ATOM 1500 C C . CYS A 1 189 ? -6.082 0.623 -5.646 1.00 89.56 189 CYS A C 1
ATOM 1502 O O . CYS A 1 189 ? -4.991 0.116 -5.900 1.00 89.56 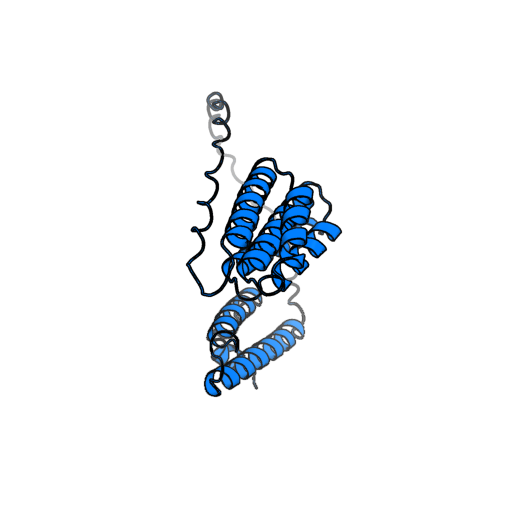189 CYS A O 1
ATOM 1504 N N . LEU A 1 190 ? -6.401 1.030 -4.415 1.00 88.62 190 LEU A N 1
ATOM 1505 C CA . LEU A 1 190 ? -5.475 0.974 -3.282 1.00 88.62 190 LEU A CA 1
ATOM 1506 C C . LEU A 1 190 ? -5.042 -0.464 -2.955 1.00 88.62 190 LEU A C 1
ATOM 1508 O O . LEU A 1 190 ? -3.858 -0.719 -2.753 1.00 88.62 190 LEU A O 1
ATOM 1512 N N . ARG A 1 191 ? -5.967 -1.436 -2.981 1.00 88.69 191 ARG A N 1
ATOM 1513 C CA . ARG A 1 191 ? -5.614 -2.860 -2.809 1.00 88.69 191 ARG A CA 1
ATOM 1514 C C . ARG A 1 191 ? -4.701 -3.357 -3.924 1.00 88.69 191 ARG A C 1
ATOM 1516 O O . ARG A 1 191 ? -3.80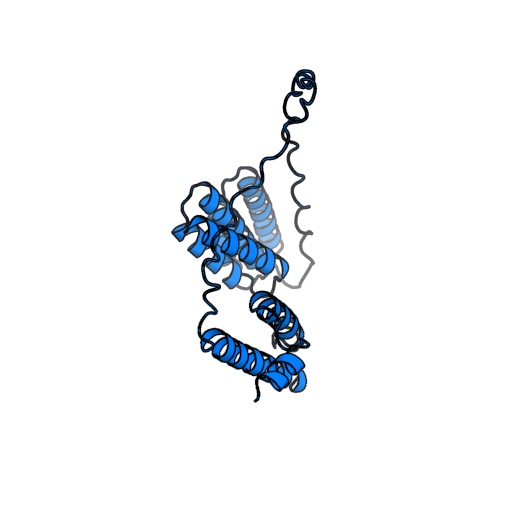7 -4.156 -3.658 1.00 88.69 191 ARG A O 1
ATOM 1523 N N . LYS A 1 192 ? -4.937 -2.925 -5.166 1.00 89.50 192 LYS A N 1
ATOM 1524 C CA . LYS A 1 192 ? -4.100 -3.310 -6.306 1.00 89.50 192 LYS A CA 1
ATOM 1525 C C . LYS A 1 192 ? -2.688 -2.733 -6.174 1.00 89.50 192 LYS A C 1
ATOM 1527 O O . LYS A 1 192 ? -1.738 -3.473 -6.396 1.00 89.50 192 LYS A O 1
ATOM 1532 N N . ALA A 1 193 ? -2.547 -1.486 -5.721 1.00 88.94 193 ALA A N 1
ATOM 1533 C CA . ALA A 1 193 ? -1.245 -0.862 -5.473 1.00 88.94 193 ALA A CA 1
ATOM 1534 C C . ALA A 1 193 ? -0.371 -1.681 -4.503 1.00 88.94 193 ALA A C 1
ATOM 1536 O O . ALA A 1 193 ? 0.793 -1.931 -4.795 1.00 88.94 193 ALA A O 1
ATOM 1537 N N . LEU A 1 194 ? -0.945 -2.173 -3.399 1.00 86.44 194 LEU A N 1
ATOM 1538 C CA . LEU A 1 194 ? -0.216 -2.981 -2.407 1.00 86.44 194 LEU A CA 1
ATOM 1539 C C . LEU A 1 194 ? 0.237 -4.348 -2.931 1.00 86.44 194 LEU A C 1
ATOM 1541 O O . LEU A 1 194 ? 1.265 -4.860 -2.502 1.00 86.44 194 LEU A O 1
ATOM 1545 N N . LYS A 1 195 ? -0.538 -4.952 -3.840 1.00 87.19 195 LYS A N 1
ATOM 1546 C CA . LYS A 1 195 ? -0.191 -6.246 -4.448 1.00 87.19 195 LYS A CA 1
ATOM 1547 C C . LYS A 1 195 ? 0.973 -6.135 -5.426 1.00 87.19 195 LYS A C 1
ATOM 1549 O O . LYS A 1 195 ? 1.711 -7.097 -5.586 1.00 87.19 195 LYS A O 1
ATOM 1554 N N . LEU A 1 196 ? 1.078 -4.997 -6.108 1.00 81.44 196 LEU A N 1
ATOM 1555 C CA . LEU A 1 196 ? 2.087 -4.765 -7.137 1.00 81.44 196 LEU A CA 1
ATOM 1556 C C . LEU A 1 196 ? 3.469 -4.511 -6.534 1.00 81.44 196 LEU A C 1
ATOM 1558 O O . LEU A 1 196 ? 4.459 -4.938 -7.110 1.00 81.44 196 LEU A O 1
ATOM 1562 N N . ASP A 1 197 ? 3.539 -3.860 -5.373 1.00 81.69 197 ASP A N 1
ATOM 1563 C CA . ASP A 1 197 ? 4.808 -3.560 -4.705 1.00 81.69 197 ASP A CA 1
ATOM 1564 C C . ASP A 1 197 ? 4.737 -3.891 -3.200 1.00 81.69 197 ASP A C 1
ATOM 1566 O O . ASP A 1 197 ? 4.571 -2.999 -2.358 1.00 81.69 197 ASP A O 1
ATOM 1570 N N . PRO A 1 198 ? 4.817 -5.189 -2.837 1.00 76.56 198 PRO A N 1
ATOM 1571 C CA . PRO A 1 198 ? 4.661 -5.630 -1.452 1.00 76.56 198 PRO A CA 1
ATOM 1572 C C . PRO A 1 198 ? 5.831 -5.211 -0.551 1.00 76.56 198 PRO A C 1
ATOM 1574 O O . PRO A 1 198 ? 5.630 -4.984 0.641 1.00 76.56 198 PRO A O 1
ATOM 1577 N N . HIS A 1 199 ? 7.030 -5.042 -1.113 1.00 77.25 199 HIS A N 1
ATOM 1578 C CA . HIS A 1 199 ? 8.250 -4.733 -0.360 1.00 77.25 199 HIS A CA 1
ATOM 1579 C C . HIS A 1 199 ? 8.389 -3.227 -0.046 1.00 77.25 199 HIS A C 1
ATOM 1581 O O . HIS A 1 199 ? 9.199 -2.814 0.792 1.00 77.25 199 HIS A O 1
ATOM 1587 N N . ASN A 1 200 ? 7.576 -2.366 -0.668 1.00 78.81 200 ASN A N 1
ATOM 1588 C CA . ASN A 1 200 ? 7.645 -0.919 -0.484 1.00 78.81 200 ASN A CA 1
ATOM 1589 C C . ASN A 1 200 ? 6.853 -0.437 0.736 1.00 78.81 200 ASN A C 1
ATOM 1591 O O . ASN A 1 200 ? 5.684 -0.042 0.684 1.00 78.81 200 ASN A O 1
ATOM 1595 N N . ARG A 1 201 ? 7.562 -0.399 1.867 1.00 73.31 201 ARG A N 1
ATOM 1596 C CA . ARG A 1 201 ? 7.040 0.046 3.169 1.00 73.31 201 ARG A CA 1
ATOM 1597 C C . ARG A 1 201 ? 6.434 1.450 3.150 1.00 73.31 201 ARG A C 1
ATOM 1599 O O . ARG A 1 201 ? 5.484 1.710 3.887 1.00 73.31 201 ARG A O 1
ATOM 1606 N N . ARG A 1 202 ? 6.985 2.369 2.350 1.00 80.69 202 ARG A N 1
ATOM 1607 C CA . ARG A 1 202 ? 6.501 3.756 2.279 1.00 80.69 202 ARG A CA 1
ATOM 1608 C C . ARG A 1 202 ? 5.143 3.821 1.590 1.00 80.69 202 ARG A C 1
ATOM 1610 O O . ARG A 1 202 ? 4.241 4.475 2.106 1.00 80.69 202 ARG A O 1
ATOM 1617 N N . LEU A 1 203 ? 4.992 3.107 0.475 1.00 78.75 203 LEU A N 1
ATOM 1618 C CA . LEU A 1 203 ? 3.716 2.977 -0.222 1.00 78.75 203 LEU A CA 1
ATOM 1619 C C . LEU A 1 203 ? 2.650 2.381 0.704 1.00 78.75 203 LEU A C 1
ATOM 1621 O O . LEU A 1 203 ? 1.566 2.944 0.831 1.00 78.75 203 LEU A O 1
ATOM 1625 N N . TRP A 1 204 ? 2.991 1.309 1.421 1.00 79.50 204 TRP A N 1
ATOM 1626 C CA . TRP A 1 204 ? 2.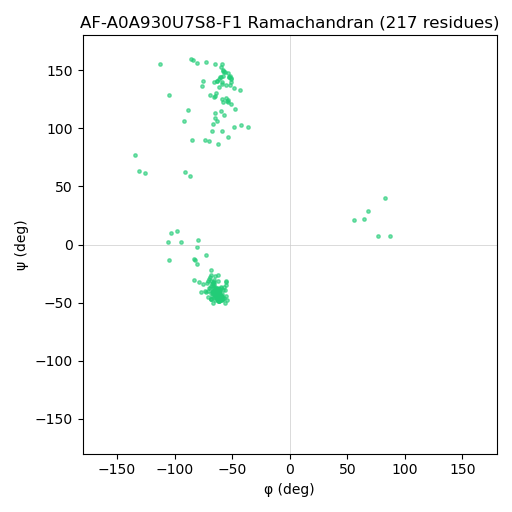107 0.684 2.406 1.00 79.50 204 TRP A CA 1
ATOM 1627 C C . TRP A 1 204 ? 1.590 1.664 3.461 1.00 79.50 204 TRP A C 1
ATOM 1629 O O . TRP A 1 204 ? 0.391 1.719 3.718 1.00 79.50 204 TRP A O 1
ATOM 1639 N N . GLN A 1 205 ? 2.470 2.470 4.060 1.00 81.75 205 GLN A N 1
ATOM 1640 C CA . GLN A 1 205 ? 2.070 3.451 5.077 1.00 81.75 205 GLN A CA 1
ATOM 1641 C C . GLN A 1 205 ? 1.120 4.519 4.529 1.00 81.75 205 GLN A C 1
ATOM 1643 O O . GLN A 1 205 ? 0.169 4.909 5.212 1.00 81.75 205 GLN A O 1
ATOM 1648 N N . GLU A 1 206 ? 1.380 4.993 3.311 1.00 80.62 206 GLU A N 1
ATOM 1649 C CA . GLU A 1 206 ? 0.541 5.996 2.662 1.00 80.62 206 GLU A CA 1
ATOM 1650 C C . GLU A 1 206 ? -0.837 5.418 2.314 1.00 80.62 206 GLU A C 1
ATOM 1652 O O . GLU A 1 206 ? -1.852 6.019 2.664 1.00 80.62 206 GLU A O 1
ATOM 1657 N N . VAL A 1 207 ? -0.881 4.222 1.722 1.00 84.38 207 VAL A N 1
ATOM 1658 C CA . VAL A 1 207 ? -2.129 3.526 1.378 1.00 84.38 207 VAL A CA 1
ATOM 1659 C C . VAL A 1 207 ? -2.952 3.192 2.627 1.00 84.38 207 VAL A C 1
ATOM 1661 O O . VAL A 1 207 ? -4.163 3.388 2.633 1.00 84.38 207 VAL A O 1
ATOM 1664 N N . GLU A 1 208 ? -2.316 2.758 3.715 1.00 83.44 208 GLU A N 1
ATOM 1665 C CA . GLU A 1 208 ? -2.982 2.502 4.998 1.00 83.44 208 GLU A CA 1
ATOM 1666 C C . GLU A 1 208 ? -3.642 3.775 5.562 1.00 83.44 208 GLU A C 1
ATOM 1668 O O . GLU A 1 208 ? -4.751 3.747 6.101 1.00 83.44 208 GLU A O 1
ATOM 1673 N N . ARG A 1 209 ? -2.982 4.935 5.424 1.00 84.56 209 ARG A N 1
ATOM 1674 C CA . ARG A 1 209 ? -3.574 6.225 5.807 1.00 84.56 209 ARG A CA 1
ATOM 1675 C C . ARG A 1 209 ? -4.785 6.561 4.937 1.00 84.56 209 ARG A C 1
ATOM 1677 O O . ARG A 1 209 ? -5.771 7.078 5.461 1.00 84.56 209 ARG A O 1
ATOM 1684 N N . ASP A 1 210 ? -4.713 6.272 3.642 1.00 85.69 210 ASP A N 1
ATOM 1685 C CA . ASP A 1 210 ? -5.819 6.501 2.715 1.00 85.69 210 ASP A CA 1
ATOM 1686 C C . ASP A 1 210 ? -7.003 5.554 2.988 1.00 85.69 210 ASP A C 1
ATOM 1688 O O . ASP A 1 210 ? -8.147 6.004 2.944 1.00 85.69 210 ASP A O 1
ATOM 1692 N N . PHE A 1 211 ? -6.759 4.298 3.388 1.00 85.94 211 PHE A N 1
ATOM 1693 C CA . PHE A 1 211 ? -7.812 3.385 3.854 1.00 85.94 211 PHE A CA 1
ATOM 1694 C C . PHE A 1 211 ? -8.516 3.895 5.108 1.00 85.94 211 PHE A C 1
ATOM 1696 O O . PHE A 1 211 ? -9.742 3.967 5.119 1.00 85.94 211 PHE A O 1
ATOM 1703 N N . ARG A 1 212 ? -7.766 4.340 6.125 1.00 83.94 212 ARG A N 1
ATOM 1704 C CA . ARG A 1 212 ? -8.370 4.932 7.332 1.00 83.94 212 ARG A CA 1
ATOM 1705 C C . ARG A 1 212 ? -9.237 6.147 7.012 1.00 83.94 212 ARG A C 1
ATOM 1707 O O . ARG A 1 212 ? -10.288 6.334 7.617 1.00 83.94 212 ARG A O 1
ATOM 1714 N N . ARG A 1 213 ? -8.804 6.983 6.063 1.00 80.44 213 ARG A N 1
ATOM 1715 C CA . ARG A 1 213 ? -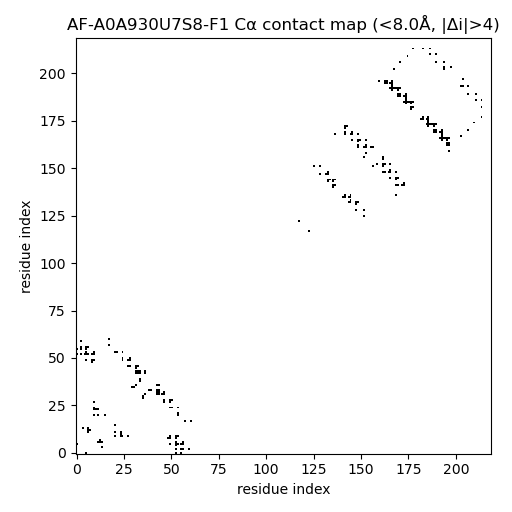9.609 8.115 5.585 1.00 80.44 213 ARG A CA 1
ATOM 1716 C C . ARG A 1 213 ? -10.888 7.631 4.902 1.00 80.44 213 ARG A C 1
ATOM 1718 O O . ARG A 1 213 ? -11.943 8.203 5.139 1.00 80.44 213 ARG A O 1
ATOM 1725 N N . LEU A 1 214 ? -10.795 6.593 4.077 1.00 81.06 214 LEU A N 1
ATOM 1726 C CA . LEU A 1 214 ? -11.942 6.002 3.392 1.00 81.06 214 LEU A CA 1
ATOM 1727 C C . LEU A 1 214 ? -12.964 5.435 4.392 1.00 81.06 214 LEU A C 1
ATOM 1729 O O . LEU A 1 214 ? -14.152 5.688 4.231 1.00 81.06 214 LEU A O 1
ATOM 1733 N N . GLU A 1 215 ? -12.520 4.767 5.462 1.00 79.44 215 GLU A N 1
ATOM 1734 C CA . GLU A 1 215 ? -13.397 4.273 6.539 1.00 79.44 215 GLU A CA 1
ATOM 1735 C C . GLU A 1 215 ? -14.128 5.399 7.287 1.00 79.44 215 GLU A C 1
ATOM 1737 O O . GLU A 1 215 ? -15.294 5.247 7.642 1.00 79.44 215 GLU A O 1
ATOM 1742 N N . GLN A 1 216 ? -13.472 6.543 7.511 1.00 79.19 216 GLN A N 1
ATOM 1743 C CA . GLN A 1 216 ? -14.103 7.710 8.146 1.00 79.19 216 GLN A CA 1
ATOM 1744 C C . GLN A 1 216 ? -15.179 8.356 7.266 1.00 79.19 216 GLN A C 1
ATOM 1746 O O . GLN A 1 216 ? -16.129 8.920 7.797 1.00 79.19 216 GLN A O 1
ATOM 1751 N N . LEU A 1 217 ? -15.022 8.289 5.941 1.00 76.19 217 LEU A N 1
ATOM 1752 C CA . LEU A 1 217 ? -15.961 8.861 4.970 1.00 76.19 217 LEU A CA 1
ATOM 1753 C C . LEU A 1 217 ? -17.168 7.952 4.683 1.00 76.19 217 LEU A C 1
ATOM 1755 O O . LEU A 1 217 ? -18.128 8.411 4.075 1.00 76.19 217 LEU A O 1
ATOM 1759 N N . TYR A 1 218 ? -17.113 6.686 5.104 1.00 66.69 218 TYR A N 1
ATOM 1760 C CA . TYR A 1 218 ? -18.169 5.681 4.923 1.00 66.69 218 TYR A CA 1
ATOM 1761 C C . TYR A 1 218 ? -19.128 5.568 6.126 1.00 66.69 218 TYR A C 1
ATOM 1763 O O . TYR A 1 218 ? -19.999 4.697 6.131 1.00 66.69 218 TYR A O 1
ATOM 1771 N N . ARG A 1 219 ? -18.937 6.399 7.158 1.00 54.72 219 ARG A N 1
ATOM 1772 C CA . ARG A 1 219 ? -19.792 6.489 8.352 1.00 54.72 219 ARG A CA 1
ATOM 1773 C C . ARG A 1 219 ? -20.920 7.490 8.154 1.00 54.72 219 ARG A C 1
ATOM 1775 O O . ARG A 1 219 ? -22.011 7.200 8.686 1.00 54.72 219 ARG A O 1
#